Protein AF-A0A524D3Z6-F1 (afdb_monomer_lite)

Radius of gyration: 18.93 Å; chains: 1; bounding box: 40×46×57 Å

Secondary structure (DSSP, 8-state):
-PPP-------STTTB-BTTBTT----EE-HHHHHHHHHHHHHTT----EEEEEEEEETTTTEEEEEEEEE---STTSB-TTEETTTEETTGGG--HHHHHTTEEEEE-SSS-EEEEE-TT-HHHHHTHHHHHHT-SHHHHHHHTTTHHHHHHHHHHHHHHHHHHHHHHHHTTS----SS--HHHHHHHHHHSEEEE----

pLDDT: mean 92.98, std 6.35, range [46.94, 97.94]

Structure (mmCIF, N/CA/C/O backbone):
data_AF-A0A524D3Z6-F1
#
_entry.id   AF-A0A524D3Z6-F1
#
loop_
_atom_site.group_PDB
_atom_site.id
_atom_site.type_symbol
_atom_site.label_atom_id
_atom_site.label_alt_id
_atom_site.label_comp_id
_atom_site.label_asym_id
_atom_site.label_entity_id
_atom_site.label_seq_id
_atom_site.pdbx_PDB_ins_code
_atom_site.Cartn_x
_atom_site.Cartn_y
_atom_site.Cartn_z
_atom_site.occupancy
_atom_site.B_iso_or_equiv
_atom_site.auth_seq_id
_atom_site.auth_comp_id
_atom_site.auth_asym_id
_atom_site.auth_atom_id
_atom_site.pdbx_PDB_model_num
ATOM 1 N N . MET A 1 1 ? 15.578 9.815 -31.794 1.00 46.94 1 MET A N 1
ATOM 2 C CA . MET A 1 1 ? 15.834 9.307 -30.429 1.00 46.94 1 MET A CA 1
ATOM 3 C C . MET A 1 1 ? 14.564 8.636 -29.957 1.00 46.94 1 MET A C 1
ATOM 5 O O . MET A 1 1 ? 13.533 9.289 -29.961 1.00 46.94 1 MET A O 1
ATOM 9 N N . THR A 1 2 ? 14.611 7.344 -29.656 1.00 55.56 2 THR A N 1
ATOM 10 C CA . THR A 1 2 ? 13.457 6.586 -29.163 1.00 55.56 2 THR A CA 1
ATOM 11 C C . THR A 1 2 ? 13.063 7.126 -27.791 1.00 55.56 2 THR A C 1
ATOM 13 O O . THR A 1 2 ? 13.912 7.225 -26.902 1.00 55.56 2 THR A O 1
ATOM 16 N N . ASP A 1 3 ? 11.802 7.517 -27.621 1.00 79.50 3 ASP A N 1
ATOM 17 C CA . ASP A 1 3 ? 11.300 7.949 -26.321 1.00 79.50 3 ASP A CA 1
ATOM 18 C C . ASP A 1 3 ? 11.386 6.782 -25.332 1.00 79.50 3 ASP A C 1
ATOM 20 O O . ASP A 1 3 ? 10.827 5.709 -25.553 1.00 79.50 3 ASP A O 1
ATOM 24 N N . LEU A 1 4 ? 12.145 6.981 -24.251 1.00 89.62 4 LEU A N 1
ATOM 25 C CA . LEU A 1 4 ? 12.269 6.009 -23.170 1.00 89.62 4 LEU A CA 1
ATOM 26 C C . LEU A 1 4 ? 10.889 5.801 -22.537 1.00 89.62 4 LEU A C 1
ATOM 28 O O . LEU A 1 4 ? 10.317 6.750 -22.008 1.00 89.62 4 LEU A O 1
ATOM 32 N N . LEU A 1 5 ? 10.387 4.569 -22.569 1.00 93.75 5 LEU A N 1
ATOM 33 C CA . LEU A 1 5 ? 9.107 4.184 -21.982 1.00 93.75 5 LEU A CA 1
ATOM 34 C C . LEU A 1 5 ? 9.331 3.063 -20.969 1.00 93.75 5 LEU A C 1
ATOM 36 O O . LEU A 1 5 ? 10.021 2.084 -21.260 1.00 93.75 5 LEU A O 1
ATOM 40 N N . TYR A 1 6 ? 8.739 3.200 -19.788 1.00 94.88 6 TYR A N 1
ATOM 41 C CA . TYR A 1 6 ? 8.789 2.179 -18.758 1.00 94.88 6 TYR A CA 1
ATOM 42 C C . TYR A 1 6 ? 8.044 0.916 -19.190 1.00 94.88 6 TYR A C 1
ATOM 44 O O . TYR A 1 6 ? 6.912 0.963 -19.675 1.00 94.88 6 TYR A O 1
ATOM 52 N N . LYS A 1 7 ? 8.674 -0.233 -18.939 1.00 93.50 7 LYS A N 1
ATOM 53 C CA . LYS A 1 7 ? 8.038 -1.545 -19.014 1.00 93.50 7 LYS A CA 1
ATOM 54 C C . LYS A 1 7 ? 8.465 -2.375 -17.811 1.00 93.50 7 LYS A C 1
ATOM 56 O O . LYS A 1 7 ? 9.656 -2.565 -17.568 1.00 93.50 7 LYS A O 1
ATOM 61 N N . CYS A 1 8 ? 7.489 -2.896 -17.068 1.00 93.69 8 CYS A N 1
ATOM 62 C CA . CYS A 1 8 ? 7.760 -3.838 -15.988 1.00 93.69 8 CYS A CA 1
ATOM 63 C C . CYS A 1 8 ? 8.465 -5.077 -16.560 1.00 93.69 8 CYS A C 1
ATOM 65 O O . CYS A 1 8 ? 7.918 -5.759 -17.423 1.00 93.69 8 CYS A O 1
ATOM 67 N N . MET A 1 9 ? 9.660 -5.378 -16.051 1.00 94.12 9 MET A N 1
ATOM 68 C CA . MET A 1 9 ? 10.465 -6.524 -16.492 1.00 94.12 9 MET A CA 1
ATOM 69 C C . MET A 1 9 ? 10.040 -7.850 -15.848 1.00 94.12 9 MET A C 1
ATOM 71 O O . MET A 1 9 ? 10.688 -8.861 -16.075 1.00 94.12 9 MET A O 1
ATOM 75 N N . GLN A 1 10 ? 9.014 -7.832 -14.986 1.00 93.50 10 GLN A N 1
ATOM 76 C CA . GLN A 1 10 ? 8.539 -8.995 -14.223 1.00 93.50 10 GLN A CA 1
ATOM 77 C C . GLN A 1 10 ? 9.645 -9.740 -13.444 1.00 93.50 10 GLN A C 1
ATOM 79 O O . GLN A 1 10 ? 9.487 -10.898 -13.092 1.00 93.50 10 GLN A O 1
ATOM 84 N N . CYS A 1 11 ? 10.733 -9.048 -13.095 1.00 93.25 11 CYS A N 1
ATOM 85 C CA . CYS A 1 11 ? 11.928 -9.634 -12.483 1.00 93.25 11 CYS A CA 1
ATOM 86 C C . CYS A 1 11 ? 11.786 -10.034 -11.005 1.00 93.25 11 CYS A C 1
ATOM 88 O O . CYS A 1 11 ? 12.745 -10.507 -10.411 1.00 93.25 11 CYS A O 1
ATOM 90 N N . GLY A 1 12 ? 10.642 -9.763 -10.375 1.00 92.44 12 GLY A N 1
ATOM 91 C CA . GLY A 1 12 ? 10.398 -10.122 -8.977 1.00 92.44 12 GLY A CA 1
ATOM 92 C C . GLY A 1 12 ? 11.028 -9.209 -7.925 1.00 92.44 12 GLY A C 1
ATOM 93 O O . GLY A 1 12 ? 10.638 -9.311 -6.773 1.00 92.44 12 GLY A O 1
ATOM 94 N N . VAL A 1 13 ? 11.897 -8.248 -8.267 1.00 92.44 13 VAL A N 1
ATOM 95 C CA . VAL A 1 13 ? 12.532 -7.353 -7.264 1.00 92.44 13 VAL A CA 1
ATOM 96 C C . VAL A 1 13 ? 11.524 -6.653 -6.350 1.00 92.44 13 VAL A C 1
ATOM 98 O O . VAL A 1 13 ? 11.757 -6.485 -5.157 1.00 92.44 13 VAL A O 1
ATOM 101 N N . CYS A 1 14 ? 10.364 -6.255 -6.876 1.00 92.44 14 CYS A N 1
ATOM 102 C CA . CYS A 1 14 ? 9.327 -5.633 -6.057 1.00 92.44 14 CYS A CA 1
ATOM 103 C C . CYS A 1 14 ? 8.531 -6.623 -5.189 1.00 92.44 14 CYS A C 1
ATOM 105 O O . CYS A 1 14 ? 7.781 -6.177 -4.323 1.00 92.44 14 CYS A O 1
ATOM 107 N N . CYS A 1 15 ? 8.682 -7.925 -5.425 1.00 94.06 15 CYS A N 1
ATOM 108 C CA . CYS A 1 15 ? 7.951 -9.011 -4.785 1.00 94.06 15 CYS A CA 1
ATOM 109 C C . CYS A 1 15 ? 8.703 -9.641 -3.607 1.00 94.06 15 CYS A C 1
ATOM 111 O O . CYS A 1 15 ? 8.050 -10.293 -2.802 1.00 94.06 15 CYS A O 1
ATOM 113 N N . PHE A 1 16 ? 10.017 -9.460 -3.492 1.00 92.44 16 PHE A N 1
ATOM 114 C CA . PHE A 1 16 ? 10.825 -10.061 -2.427 1.00 92.44 16 PHE A CA 1
ATOM 115 C C . PHE A 1 16 ? 11.165 -9.067 -1.313 1.00 92.44 16 PHE A C 1
ATOM 117 O O . PHE A 1 16 ? 11.138 -7.847 -1.513 1.00 92.44 16 PHE A O 1
ATOM 124 N N . GLU A 1 17 ? 11.466 -9.608 -0.131 1.00 89.31 17 GLU A N 1
ATOM 125 C CA . GLU A 1 17 ? 12.114 -8.862 0.948 1.00 89.31 17 GLU A CA 1
ATOM 126 C C . GLU A 1 17 ? 13.443 -8.256 0.489 1.00 89.31 17 GLU A C 1
ATOM 128 O O . GLU A 1 17 ? 14.116 -8.782 -0.398 1.00 89.31 17 GLU A O 1
ATOM 133 N N . ILE A 1 18 ? 13.825 -7.145 1.116 1.00 85.38 18 ILE A N 1
ATOM 134 C CA . ILE A 1 18 ? 15.115 -6.500 0.862 1.00 85.38 18 ILE A CA 1
ATOM 135 C C . ILE A 1 18 ? 16.159 -7.235 1.716 1.00 85.38 18 ILE A C 1
ATOM 137 O O . ILE A 1 18 ? 16.044 -7.181 2.944 1.00 85.38 18 ILE A O 1
ATOM 141 N N . PRO A 1 19 ? 17.158 -7.924 1.125 1.00 80.06 19 PRO A N 1
ATOM 142 C CA . PRO A 1 19 ? 18.117 -8.727 1.887 1.00 80.06 19 PRO A CA 1
ATOM 143 C C . PRO A 1 19 ? 18.846 -7.932 2.975 1.00 80.06 19 PRO A C 1
ATOM 145 O O . PRO A 1 19 ? 19.067 -8.439 4.072 1.00 80.06 19 PRO A O 1
ATOM 148 N N . GLU A 1 20 ? 19.170 -6.671 2.689 1.00 82.44 20 GLU A N 1
ATOM 149 C CA . GLU A 1 20 ? 19.887 -5.769 3.591 1.00 82.44 20 GLU A CA 1
ATOM 150 C C . GLU A 1 20 ? 18.993 -5.185 4.695 1.00 82.44 20 GLU A C 1
ATOM 152 O O . GLU A 1 20 ? 19.496 -4.620 5.666 1.00 82.44 20 GLU A O 1
ATOM 157 N N . SER A 1 21 ? 17.667 -5.290 4.563 1.00 83.00 21 SER A N 1
ATOM 158 C CA . SER A 1 21 ? 16.711 -4.754 5.534 1.00 83.00 21 SER A CA 1
ATOM 159 C C . SER A 1 21 ? 15.459 -5.638 5.638 1.00 83.00 21 SER A C 1
ATOM 161 O O . SER A 1 21 ? 14.387 -5.273 5.140 1.00 83.00 21 SER A O 1
ATOM 163 N N . PRO A 1 22 ? 15.571 -6.818 6.281 1.00 80.69 22 PRO A N 1
ATOM 164 C CA . PRO A 1 22 ? 14.450 -7.740 6.427 1.00 80.69 22 PRO A CA 1
ATOM 165 C C . PRO A 1 22 ? 13.261 -7.088 7.141 1.00 80.69 22 PRO A C 1
ATOM 167 O O . PRO A 1 22 ? 13.408 -6.509 8.218 1.00 80.69 22 PRO A O 1
ATOM 170 N N . GLY A 1 23 ? 12.071 -7.191 6.551 1.00 80.00 23 GLY A N 1
ATOM 171 C CA . GLY A 1 23 ? 10.832 -6.630 7.094 1.00 80.00 23 GLY A CA 1
ATOM 172 C C . GLY A 1 23 ? 10.607 -5.155 6.754 1.00 80.00 23 GLY A C 1
ATOM 173 O O . GLY A 1 23 ? 9.546 -4.611 7.077 1.00 80.00 23 GLY A O 1
ATOM 174 N N . ALA A 1 24 ? 11.556 -4.498 6.074 1.00 82.31 24 ALA A N 1
ATOM 175 C CA . ALA A 1 24 ? 11.357 -3.148 5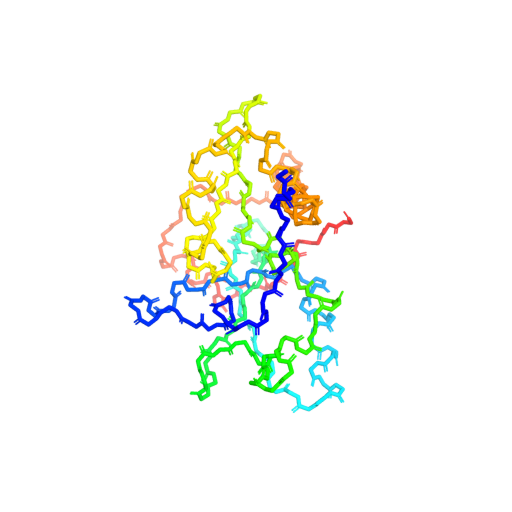.553 1.00 82.31 24 ALA A CA 1
ATOM 176 C C . ALA A 1 24 ? 10.414 -3.132 4.345 1.00 82.31 24 ALA A C 1
ATOM 178 O O . ALA A 1 24 ? 9.783 -2.106 4.061 1.00 82.31 24 ALA A O 1
ATOM 179 N N . LYS A 1 25 ? 10.286 -4.257 3.626 1.00 86.56 25 LYS A N 1
ATOM 180 C CA . LYS A 1 25 ? 9.388 -4.341 2.480 1.00 86.56 25 LYS A CA 1
ATOM 181 C C . LYS A 1 25 ? 7.937 -4.327 2.953 1.00 86.56 25 LYS A C 1
ATOM 183 O O . LYS A 1 25 ? 7.463 -5.228 3.636 1.00 86.56 25 LYS A O 1
ATOM 188 N N . ARG A 1 26 ? 7.197 -3.299 2.537 1.00 87.88 26 ARG A N 1
ATOM 189 C CA . ARG A 1 26 ? 5.762 -3.168 2.816 1.00 87.88 26 ARG A CA 1
ATOM 190 C C . ARG A 1 26 ? 5.003 -3.028 1.508 1.00 87.88 26 ARG A C 1
ATOM 192 O O . ARG A 1 26 ? 5.215 -2.076 0.759 1.00 87.88 26 ARG A O 1
ATOM 199 N N . ILE A 1 27 ? 4.123 -3.988 1.240 1.00 93.00 27 ILE A N 1
ATOM 200 C CA . ILE A 1 27 ? 3.153 -3.925 0.145 1.00 93.00 27 ILE A CA 1
ATOM 201 C C . ILE A 1 27 ? 1.787 -3.687 0.793 1.00 93.00 27 ILE A C 1
ATOM 203 O O . ILE A 1 27 ? 1.162 -4.661 1.222 1.00 93.00 27 ILE A O 1
ATOM 207 N N . PRO A 1 28 ? 1.354 -2.419 0.937 1.00 95.06 28 PRO A N 1
ATOM 208 C CA . PRO A 1 28 ? 0.082 -2.116 1.564 1.00 95.06 28 PRO A CA 1
ATOM 209 C C . PRO A 1 28 ? -1.071 -2.520 0.644 1.00 95.06 28 PRO A C 1
ATOM 211 O O . PRO A 1 28 ? -1.036 -2.276 -0.566 1.00 95.06 28 PRO A O 1
ATOM 214 N N . LEU A 1 29 ? -2.092 -3.114 1.246 1.00 97.38 29 LEU A N 1
ATOM 215 C CA . LEU A 1 29 ? -3.340 -3.541 0.633 1.00 97.38 29 LEU A CA 1
ATOM 216 C C . LEU A 1 29 ? -4.495 -2.848 1.340 1.00 97.38 29 LEU A C 1
ATOM 218 O O . LEU A 1 29 ? -4.553 -2.848 2.571 1.00 97.38 29 LEU A O 1
ATOM 222 N N . TYR A 1 30 ? -5.439 -2.296 0.587 1.00 97.50 30 TYR A N 1
ATOM 223 C CA . TYR A 1 30 ? -6.720 -1.912 1.177 1.00 97.50 30 TYR A CA 1
ATOM 224 C C . TYR A 1 30 ? -7.587 -3.150 1.446 1.00 97.50 30 TYR A C 1
ATOM 226 O O . TYR A 1 30 ? -7.405 -4.166 0.770 1.00 97.50 30 TYR A O 1
ATOM 234 N N . PRO A 1 31 ? -8.550 -3.075 2.382 1.00 97.56 31 PRO A N 1
ATOM 235 C CA . PRO A 1 31 ? -9.433 -4.196 2.704 1.00 97.56 31 PRO A CA 1
ATOM 236 C C . PRO A 1 31 ? -10.081 -4.858 1.479 1.00 97.56 31 PRO A C 1
ATOM 238 O O . PRO A 1 31 ? -10.013 -6.070 1.319 1.00 97.56 31 PRO A O 1
ATOM 241 N N . GLU A 1 32 ? -10.601 -4.074 0.530 1.00 96.44 32 GLU A N 1
ATOM 242 C CA . GLU A 1 32 ? -11.206 -4.627 -0.690 1.00 96.44 32 GLU A CA 1
ATOM 243 C C . GLU A 1 32 ? -10.206 -5.329 -1.627 1.00 96.44 32 GLU A C 1
ATOM 245 O O . GLU A 1 32 ? -10.585 -6.164 -2.448 1.00 96.44 32 GLU A O 1
ATOM 250 N N . GLU A 1 33 ? -8.919 -4.988 -1.535 1.00 97.19 33 GLU A N 1
ATOM 251 C CA . GLU A 1 33 ? -7.866 -5.671 -2.286 1.00 97.19 33 GLU A CA 1
ATOM 252 C C . GLU A 1 33 ? -7.473 -6.981 -1.615 1.00 97.19 33 GLU A C 1
ATOM 254 O O . GLU A 1 33 ? -7.139 -7.931 -2.322 1.00 97.19 33 GLU A O 1
ATOM 259 N N . VAL A 1 34 ? -7.532 -7.026 -0.279 1.00 97.62 34 VAL A N 1
ATOM 260 C CA . VAL A 1 34 ? -7.362 -8.258 0.493 1.00 97.62 34 VAL A CA 1
ATOM 261 C C . VAL A 1 34 ? -8.460 -9.241 0.130 1.00 97.62 34 VAL A C 1
ATOM 263 O O . VAL A 1 34 ? -8.115 -10.349 -0.263 1.00 97.62 34 VAL A O 1
ATOM 266 N N . ASP A 1 35 ? -9.733 -8.831 0.165 1.00 97.19 35 ASP A N 1
ATOM 267 C CA . ASP A 1 35 ? -10.871 -9.697 -0.183 1.00 97.19 35 ASP A CA 1
ATOM 268 C C . ASP A 1 35 ? -10.643 -10.378 -1.542 1.00 97.19 35 ASP A C 1
ATOM 270 O O . ASP A 1 35 ? -10.588 -11.602 -1.649 1.00 97.19 35 ASP A O 1
ATOM 274 N N . ARG A 1 36 ? -10.366 -9.568 -2.572 1.00 97.12 36 ARG A N 1
ATOM 275 C CA . ARG A 1 36 ? -10.121 -10.054 -3.934 1.00 97.12 36 ARG A CA 1
ATOM 276 C C . ARG A 1 36 ? -8.924 -11.003 -4.020 1.00 97.12 36 ARG A C 1
ATOM 278 O O . ARG A 1 36 ? -8.970 -11.978 -4.762 1.00 97.12 36 ARG A O 1
ATOM 285 N N . LEU A 1 37 ? -7.821 -10.700 -3.334 1.00 97.62 37 LEU A N 1
ATOM 286 C CA . LEU A 1 37 ? -6.629 -11.552 -3.379 1.00 97.62 37 LEU A CA 1
ATOM 287 C C . LEU A 1 37 ? -6.798 -12.838 -2.568 1.00 97.62 37 LEU A C 1
ATOM 289 O O . LEU A 1 37 ? -6.223 -13.853 -2.947 1.00 97.62 37 LEU A O 1
ATOM 293 N N . VAL A 1 38 ? -7.590 -12.816 -1.495 1.00 97.75 38 VAL A N 1
ATOM 294 C CA . VAL A 1 38 ? -7.969 -14.014 -0.738 1.00 97.75 38 VAL A CA 1
ATOM 295 C C . VAL A 1 38 ? -8.794 -14.952 -1.611 1.00 97.75 38 VAL A C 1
ATOM 297 O O . VAL A 1 38 ? -8.517 -16.148 -1.615 1.00 97.75 38 VAL A O 1
ATOM 300 N N . ASP A 1 39 ? -9.750 -14.432 -2.379 1.00 97.62 39 ASP A N 1
ATOM 301 C CA . ASP A 1 39 ? -10.559 -15.253 -3.285 1.00 97.62 39 ASP A CA 1
ATOM 302 C C . ASP A 1 39 ? -9.688 -15.918 -4.358 1.00 97.62 39 ASP A C 1
ATOM 304 O O . ASP A 1 39 ? -9.708 -17.137 -4.513 1.00 97.62 39 ASP A O 1
ATOM 308 N N . VAL A 1 40 ? -8.805 -15.146 -4.997 1.00 97.44 40 VAL A N 1
ATOM 309 C CA . VAL A 1 40 ? -7.844 -15.670 -5.984 1.00 97.44 40 VAL A CA 1
ATOM 310 C C . VAL A 1 40 ? -6.893 -16.696 -5.367 1.00 97.44 40 VAL A C 1
ATOM 312 O O . VAL A 1 40 ? -6.531 -17.677 -6.013 1.00 97.44 40 VAL A O 1
ATOM 315 N N . ALA A 1 41 ? -6.456 -16.475 -4.126 1.00 97.12 41 ALA A N 1
ATOM 316 C CA . ALA A 1 41 ? -5.590 -17.410 -3.425 1.00 97.12 41 ALA A CA 1
ATOM 317 C C . ALA A 1 41 ? -6.309 -18.730 -3.123 1.00 97.12 41 ALA A C 1
ATOM 319 O O . ALA A 1 41 ? -5.726 -19.787 -3.340 1.00 97.12 41 ALA A O 1
ATOM 320 N N . LYS A 1 42 ? -7.577 -18.681 -2.695 1.00 97.31 42 LYS A N 1
ATOM 321 C CA . LYS A 1 42 ? -8.405 -19.875 -2.467 1.00 97.31 42 LYS A CA 1
ATOM 322 C C . LYS A 1 42 ? -8.642 -20.658 -3.755 1.00 97.31 42 LYS A C 1
ATOM 324 O O . LYS A 1 42 ? -8.478 -21.870 -3.757 1.00 97.31 42 LYS A O 1
ATOM 329 N N . GLU A 1 43 ? -8.981 -19.976 -4.848 1.00 97.31 43 GLU A N 1
ATOM 330 C CA . GLU A 1 43 ? -9.204 -20.607 -6.158 1.00 97.31 43 GLU A CA 1
ATOM 331 C C . GLU A 1 43 ? -7.964 -21.340 -6.686 1.00 97.31 43 GLU A C 1
ATOM 333 O O . GLU A 1 43 ? -8.084 -22.322 -7.415 1.00 97.31 43 GLU A O 1
ATOM 338 N N . ARG A 1 44 ? -6.770 -20.852 -6.334 1.00 95.94 44 ARG A N 1
ATOM 339 C CA . ARG A 1 44 ? -5.483 -21.363 -6.827 1.00 95.94 44 ARG A CA 1
ATOM 340 C C . ARG A 1 44 ? -4.717 -22.203 -5.804 1.00 95.94 44 ARG A C 1
ATOM 342 O O . ARG A 1 44 ? -3.571 -22.542 -6.073 1.00 95.94 44 ARG A O 1
ATOM 349 N N . ASP A 1 45 ? -5.315 -22.482 -4.646 1.00 95.94 45 ASP A N 1
ATOM 350 C CA . ASP A 1 45 ? -4.674 -23.171 -3.517 1.00 95.94 45 ASP A CA 1
ATOM 351 C C . ASP A 1 45 ? -3.323 -22.543 -3.095 1.00 95.94 45 ASP A C 1
ATOM 353 O O . ASP A 1 45 ? -2.322 -23.206 -2.830 1.00 95.94 45 ASP A O 1
ATOM 357 N N . ILE A 1 46 ? -3.274 -21.208 -3.062 1.00 95.12 46 ILE A N 1
ATOM 358 C CA . ILE A 1 46 ? -2.097 -20.436 -2.655 1.00 95.12 46 ILE A 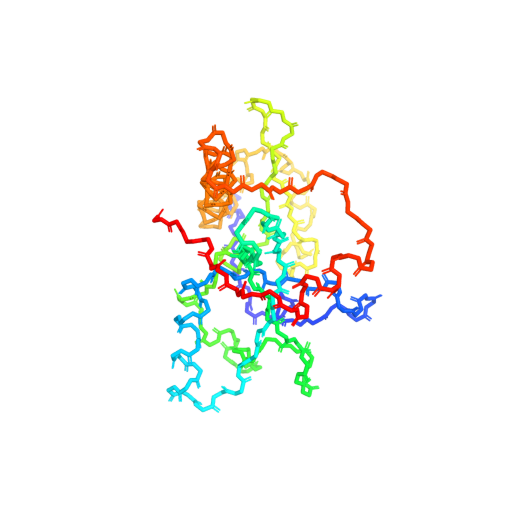CA 1
ATOM 359 C C . ILE A 1 46 ? -2.234 -20.051 -1.182 1.00 95.12 46 ILE A C 1
ATOM 361 O O . ILE A 1 46 ? -3.198 -19.402 -0.771 1.00 95.12 46 ILE A O 1
ATOM 365 N N . LYS A 1 47 ? -1.207 -20.343 -0.377 1.00 95.12 47 LYS A N 1
ATOM 366 C CA . LYS A 1 47 ? -1.121 -19.850 1.003 1.00 95.12 47 LYS A CA 1
ATOM 367 C C . LYS A 1 47 ? -0.847 -18.342 1.021 1.00 95.12 47 LYS A C 1
ATOM 369 O O . LYS A 1 47 ? 0.302 -17.900 1.004 1.00 95.12 47 LYS A O 1
ATOM 374 N N . PHE A 1 48 ? -1.913 -17.550 1.077 1.00 96.25 48 PHE A N 1
ATOM 375 C CA . PHE A 1 48 ? -1.858 -16.094 1.178 1.00 96.25 48 PHE A CA 1
ATOM 376 C C . PHE A 1 48 ? -2.159 -15.635 2.606 1.00 96.25 48 PHE A C 1
ATOM 378 O O . PHE A 1 48 ? -3.190 -15.983 3.178 1.00 96.25 48 PHE A O 1
ATOM 385 N N . GLN A 1 49 ? -1.245 -14.857 3.189 1.00 95.69 49 GLN A N 1
ATOM 386 C CA . GLN A 1 49 ? -1.388 -14.317 4.537 1.00 95.69 49 GLN A CA 1
ATOM 387 C C . GLN A 1 49 ? -1.146 -12.811 4.541 1.00 95.69 49 GLN A C 1
ATOM 389 O O . GLN A 1 49 ? -0.241 -12.300 3.874 1.00 95.69 49 GLN A O 1
ATOM 394 N N . VAL A 1 50 ? -1.948 -12.110 5.336 1.00 96.31 50 VAL A N 1
ATOM 395 C CA . VAL A 1 50 ? -1.854 -10.667 5.546 1.00 96.31 50 VAL A CA 1
ATOM 396 C C . VAL A 1 50 ? -1.951 -10.360 7.035 1.00 96.31 50 VAL A C 1
ATOM 398 O O . VAL A 1 50 ? -2.513 -11.142 7.799 1.00 96.31 50 VAL A O 1
ATOM 401 N N . ILE A 1 51 ? -1.405 -9.221 7.440 1.00 95.38 51 ILE A N 1
ATOM 402 C CA . ILE A 1 51 ? -1.522 -8.681 8.800 1.00 95.38 51 ILE A CA 1
ATOM 403 C C . ILE A 1 51 ? -1.876 -7.199 8.721 1.00 95.38 51 ILE A C 1
ATOM 405 O O . ILE A 1 51 ? -1.578 -6.558 7.708 1.00 95.38 51 ILE A O 1
ATOM 409 N N . GLU A 1 52 ? -2.514 -6.646 9.753 1.00 95.62 52 GLU A N 1
ATOM 410 C CA . GLU A 1 52 ? -2.777 -5.212 9.806 1.00 95.62 52 GLU A CA 1
ATOM 411 C C . GLU A 1 52 ? -1.466 -4.402 9.686 1.00 95.62 52 GLU A C 1
ATOM 413 O O . GLU A 1 52 ? -0.427 -4.761 10.245 1.00 95.62 52 GLU A O 1
ATOM 418 N N . ASP A 1 53 ? -1.501 -3.313 8.913 1.00 94.69 53 ASP A N 1
ATOM 419 C CA . ASP A 1 53 ? -0.315 -2.524 8.551 1.00 94.69 53 ASP A CA 1
ATOM 420 C C . ASP A 1 53 ? -0.395 -1.079 9.048 1.00 94.69 53 ASP A C 1
ATOM 422 O O . ASP A 1 53 ? 0.542 -0.575 9.671 1.00 94.69 53 ASP A O 1
ATOM 426 N N . LEU A 1 54 ? -1.524 -0.419 8.793 1.00 95.25 54 LEU A N 1
ATOM 427 C CA . LEU A 1 54 ? -1.842 0.896 9.336 1.00 95.25 54 LEU A CA 1
ATOM 428 C C . LEU A 1 54 ? -3.188 0.813 10.037 1.00 95.25 54 LEU A C 1
ATOM 430 O O . LEU A 1 54 ? -4.208 0.525 9.408 1.00 95.25 54 LEU A O 1
ATOM 434 N N . VAL A 1 55 ? -3.179 1.094 11.335 1.00 96.75 55 VAL A N 1
ATOM 435 C CA . VAL A 1 55 ? -4.368 1.050 12.180 1.00 96.75 55 VAL A CA 1
ATOM 436 C C . VAL A 1 55 ? -4.406 2.235 13.130 1.00 96.75 55 VAL A C 1
ATOM 438 O O . VAL A 1 55 ? -3.362 2.783 13.487 1.00 96.75 55 VAL A O 1
ATOM 441 N N . PHE A 1 56 ? -5.606 2.610 13.560 1.00 96.50 56 PHE A N 1
ATOM 442 C CA . PHE A 1 56 ? -5.807 3.630 14.585 1.00 96.50 56 PHE A CA 1
ATOM 443 C C . PHE A 1 56 ? -6.741 3.115 15.682 1.00 96.50 56 PHE A C 1
ATOM 445 O O . PHE A 1 56 ? -7.790 2.562 15.358 1.00 96.50 56 PHE A O 1
ATOM 452 N N . PRO A 1 57 ? -6.410 3.306 16.967 1.00 97.06 57 PRO A N 1
ATOM 453 C CA . PRO A 1 57 ? -7.322 2.972 18.046 1.00 97.06 57 PRO A CA 1
ATOM 454 C C . PRO A 1 57 ? -8.402 4.053 18.148 1.00 97.06 57 PRO A C 1
ATOM 456 O O . PRO A 1 57 ? -8.100 5.238 18.287 1.00 97.06 57 PRO A O 1
ATOM 459 N N . ASP A 1 58 ? -9.662 3.641 18.096 1.00 96.94 58 ASP A N 1
ATOM 460 C CA . ASP A 1 58 ? -10.816 4.478 18.390 1.00 96.94 58 ASP A CA 1
ATOM 461 C C . ASP A 1 58 ? -11.227 4.299 19.850 1.00 96.94 58 ASP A C 1
ATOM 463 O O . ASP A 1 58 ? -11.820 3.298 20.257 1.00 96.94 58 ASP A O 1
ATOM 467 N N . THR A 1 59 ? -10.884 5.300 20.649 1.00 94.88 59 THR A N 1
ATOM 468 C CA . THR A 1 59 ? -11.030 5.276 22.105 1.00 94.88 59 THR A CA 1
ATOM 469 C C . THR A 1 59 ? -12.469 5.377 22.595 1.00 94.88 59 THR A C 1
ATOM 471 O O . THR A 1 59 ? -12.742 4.885 23.694 1.00 94.88 59 THR A O 1
ATOM 474 N N . ILE A 1 60 ? -13.371 5.972 21.804 1.00 95.69 60 ILE A N 1
ATOM 475 C CA . ILE A 1 60 ? -14.785 6.129 22.174 1.00 95.69 60 ILE A CA 1
ATOM 476 C C . ILE A 1 60 ? -15.528 4.816 21.943 1.00 95.69 60 ILE A C 1
ATOM 478 O O . ILE A 1 60 ? -16.218 4.344 22.841 1.00 95.69 60 ILE A O 1
ATOM 482 N N . ASN A 1 61 ? -15.344 4.198 20.774 1.00 96.75 61 ASN A N 1
ATOM 483 C CA . ASN A 1 61 ? -16.046 2.958 20.431 1.00 96.75 61 ASN A CA 1
ATOM 484 C C . ASN A 1 61 ? -15.294 1.687 20.853 1.00 96.75 61 ASN A C 1
ATOM 486 O O . ASN A 1 61 ? -15.839 0.599 20.704 1.00 96.75 61 ASN A O 1
ATOM 490 N N . LYS A 1 62 ? -14.060 1.814 21.365 1.00 96.44 62 LYS A N 1
ATOM 491 C CA . LYS A 1 62 ? -13.174 0.692 21.731 1.00 96.44 62 LYS A CA 1
ATOM 492 C C . LYS A 1 62 ? -12.947 -0.268 20.560 1.00 96.44 62 LYS A C 1
ATOM 494 O O . LYS A 1 62 ? -13.120 -1.477 20.685 1.00 96.44 62 LYS A O 1
ATOM 499 N N . LYS A 1 63 ? -12.551 0.294 19.413 1.00 97.50 63 LYS A N 1
ATOM 500 C CA . LYS A 1 63 ? -12.276 -0.451 18.174 1.00 97.50 63 LYS A CA 1
ATOM 501 C C . LYS A 1 63 ? -10.918 -0.109 17.579 1.00 97.50 63 LYS A C 1
ATOM 503 O O . LYS A 1 63 ? -10.413 0.996 17.755 1.00 97.50 63 LYS A O 1
ATOM 508 N N . ILE A 1 64 ? -10.341 -1.038 16.828 1.00 97.88 64 ILE A N 1
ATOM 509 C CA . ILE A 1 64 ? -9.172 -0.811 15.980 1.00 97.88 64 ILE A CA 1
ATOM 510 C C . ILE A 1 64 ? -9.650 -0.521 14.561 1.00 97.88 64 ILE A C 1
ATOM 512 O O . ILE A 1 64 ? -10.152 -1.404 13.869 1.00 97.88 64 ILE A O 1
ATOM 516 N N . LEU A 1 65 ? -9.469 0.720 14.119 1.00 97.81 65 LEU A N 1
ATOM 517 C CA . LEU A 1 65 ? -9.763 1.144 12.758 1.00 97.81 65 LEU A CA 1
ATOM 518 C C . LEU A 1 65 ? -8.651 0.657 11.830 1.00 97.81 65 LEU A C 1
ATOM 520 O O . LEU A 1 65 ? -7.545 1.201 11.853 1.00 97.81 65 LEU A O 1
ATOM 524 N N . VAL A 1 66 ? -8.933 -0.353 11.012 1.00 97.94 66 VAL A N 1
ATOM 525 C CA . VAL A 1 66 ? -7.967 -0.940 10.079 1.00 97.94 66 VAL A CA 1
ATOM 526 C C . VAL A 1 66 ? -8.011 -0.203 8.748 1.00 97.94 66 VAL A C 1
ATOM 528 O O . VAL A 1 66 ? -9.056 -0.115 8.102 1.00 97.94 66 VAL A O 1
ATOM 531 N N . ILE A 1 67 ? -6.872 0.359 8.341 1.00 97.44 67 ILE A N 1
ATOM 532 C CA . ILE A 1 67 ? -6.763 1.182 7.132 1.00 97.44 67 ILE A CA 1
ATOM 533 C C . ILE A 1 67 ? -6.162 0.396 5.976 1.00 97.44 67 ILE A C 1
ATOM 535 O O . ILE A 1 67 ? -6.689 0.410 4.863 1.00 97.44 67 ILE A O 1
ATOM 539 N N . THR A 1 68 ? -5.045 -0.270 6.244 1.00 97.56 68 THR A N 1
ATOM 540 C CA . THR A 1 68 ? -4.369 -1.147 5.294 1.00 97.56 68 THR A CA 1
ATOM 541 C C . THR A 1 68 ? -3.882 -2.397 5.998 1.00 97.56 68 THR A C 1
ATOM 543 O O . THR A 1 68 ? -3.575 -2.387 7.192 1.00 97.56 68 THR A O 1
ATOM 546 N N . TYR A 1 69 ? -3.763 -3.456 5.214 1.00 97.75 69 TYR A N 1
ATOM 547 C CA . TYR A 1 69 ? -3.036 -4.670 5.537 1.00 97.75 69 TYR A CA 1
ATOM 548 C C . TYR A 1 69 ? -1.704 -4.678 4.790 1.00 97.75 69 TYR A C 1
ATOM 550 O O . TYR A 1 69 ? -1.526 -3.938 3.823 1.00 97.75 69 TYR A O 1
ATOM 558 N N . LYS A 1 70 ? -0.773 -5.536 5.194 1.00 95.62 70 LYS A N 1
ATOM 559 C CA . LYS A 1 70 ? 0.427 -5.856 4.417 1.00 95.62 70 LYS A CA 1
ATOM 560 C C . LYS A 1 70 ? 0.496 -7.348 4.162 1.00 95.62 70 LYS A C 1
ATOM 562 O O . LYS A 1 70 ? 0.088 -8.149 5.002 1.00 95.62 70 LYS A O 1
ATOM 567 N N . ILE A 1 71 ? 1.047 -7.708 3.009 1.00 95.06 71 ILE A N 1
ATOM 568 C CA . ILE A 1 71 ? 1.356 -9.102 2.682 1.00 95.06 71 ILE A CA 1
ATOM 569 C C . ILE A 1 71 ? 2.468 -9.591 3.613 1.00 95.06 71 ILE A C 1
ATOM 571 O O . ILE A 1 71 ? 3.485 -8.913 3.764 1.00 95.06 71 ILE A O 1
ATOM 575 N N . LEU A 1 72 ? 2.291 -10.770 4.209 1.00 93.12 72 LEU A N 1
ATOM 576 C CA . LEU A 1 72 ? 3.370 -11.450 4.917 1.00 93.12 72 LEU A CA 1
ATOM 577 C C . LEU A 1 72 ? 4.277 -12.167 3.912 1.00 93.12 72 LEU A C 1
ATOM 579 O O . LEU A 1 72 ? 3.849 -13.071 3.199 1.00 93.12 72 LEU A O 1
ATOM 583 N N . LEU A 1 73 ? 5.547 -11.763 3.871 1.00 92.19 73 LEU A N 1
ATOM 584 C CA . LEU A 1 73 ? 6.590 -12.360 3.030 1.00 92.19 73 LEU A CA 1
ATOM 585 C C . LEU A 1 73 ? 7.355 -13.443 3.811 1.00 92.19 73 LEU A C 1
ATOM 587 O O . LEU A 1 73 ? 8.580 -13.456 3.857 1.00 92.19 73 LEU A O 1
ATOM 591 N N . ASN A 1 74 ? 6.620 -14.324 4.491 1.00 88.38 74 ASN A N 1
ATOM 592 C CA . ASN A 1 74 ? 7.144 -15.332 5.422 1.00 88.38 74 ASN A CA 1
ATOM 593 C C . ASN A 1 74 ? 7.165 -16.759 4.840 1.00 88.38 74 ASN A C 1
ATOM 595 O O . ASN A 1 74 ? 7.325 -17.723 5.588 1.00 88.38 74 ASN A O 1
ATOM 599 N N . ASN A 1 75 ? 6.972 -16.908 3.528 1.00 89.44 75 ASN A N 1
ATOM 600 C CA . ASN A 1 75 ? 7.150 -18.189 2.846 1.00 89.44 75 ASN A CA 1
ATOM 601 C C . ASN A 1 75 ? 8.641 -18.520 2.662 1.00 89.44 75 ASN A C 1
ATOM 603 O O . ASN A 1 75 ? 9.516 -17.695 2.923 1.00 89.44 75 ASN A O 1
ATOM 607 N N . GLU A 1 76 ? 8.931 -19.729 2.179 1.00 86.88 76 GLU A N 1
ATOM 608 C CA . GLU A 1 76 ? 10.303 -20.216 1.960 1.00 86.88 76 GLU A CA 1
ATOM 609 C C . GLU A 1 76 ? 11.132 -19.278 1.073 1.00 86.88 76 GLU A C 1
ATOM 611 O O . GLU A 1 76 ? 12.325 -19.090 1.302 1.00 86.88 76 GLU A O 1
ATOM 616 N N . LYS A 1 77 ? 10.481 -18.624 0.104 1.00 87.94 77 LYS A N 1
ATOM 617 C CA . LYS A 1 77 ? 11.116 -17.685 -0.828 1.00 87.94 77 LYS A CA 1
ATOM 618 C C . LYS A 1 77 ? 11.243 -16.258 -0.281 1.00 87.94 77 LYS A C 1
ATOM 620 O O . LYS A 1 77 ? 11.761 -15.397 -0.984 1.00 87.94 77 LYS A O 1
ATOM 625 N N . LYS A 1 78 ? 10.744 -15.978 0.931 1.00 91.19 78 LYS A N 1
ATOM 626 C CA . LYS A 1 78 ? 10.645 -14.631 1.527 1.00 91.19 78 LYS A CA 1
ATOM 627 C C . LYS A 1 78 ? 10.068 -13.587 0.558 1.00 91.19 78 LYS A C 1
ATOM 629 O O . LYS A 1 78 ? 10.592 -12.480 0.410 1.00 91.19 78 LYS A O 1
ATOM 634 N N . GLY A 1 79 ? 9.007 -13.964 -0.158 1.00 93.06 79 GLY A N 1
ATOM 635 C CA . GLY A 1 79 ? 8.462 -13.169 -1.257 1.00 93.06 79 GLY A CA 1
ATOM 636 C C . GLY A 1 79 ? 6.951 -13.260 -1.410 1.00 93.06 79 GLY A C 1
ATOM 637 O O . GLY A 1 79 ? 6.271 -14.021 -0.728 1.00 93.06 79 GLY A O 1
ATOM 638 N N . CYS A 1 80 ? 6.411 -12.446 -2.314 1.00 95.19 80 CYS A N 1
ATOM 639 C CA . CYS A 1 80 ? 4.985 -12.385 -2.596 1.00 95.19 80 CYS A CA 1
ATOM 640 C C . CYS A 1 80 ? 4.505 -13.763 -3.076 1.00 95.19 80 CYS A C 1
ATOM 642 O O . CYS A 1 80 ? 5.061 -14.279 -4.046 1.00 95.19 80 CYS A O 1
ATOM 644 N N . PRO A 1 81 ? 3.456 -14.346 -2.471 1.00 95.06 81 PRO A N 1
ATOM 645 C CA . PRO A 1 81 ? 2.999 -15.692 -2.818 1.00 95.06 81 PRO A CA 1
ATOM 646 C C . PRO A 1 81 ? 2.406 -15.796 -4.231 1.00 95.06 81 PRO A C 1
ATOM 648 O O . PRO A 1 81 ? 2.216 -16.891 -4.740 1.00 95.06 81 PRO A O 1
ATOM 651 N N . PHE A 1 82 ? 2.138 -14.664 -4.887 1.00 96.06 82 PHE A N 1
ATOM 652 C CA . PHE A 1 82 ? 1.678 -14.618 -6.275 1.00 96.06 82 PHE A CA 1
ATOM 653 C C . PHE A 1 82 ? 2.815 -14.468 -7.296 1.00 96.06 82 PHE A C 1
ATOM 655 O O . PHE A 1 82 ? 2.539 -14.280 -8.483 1.00 96.06 82 PHE A O 1
ATOM 662 N N . PHE A 1 83 ? 4.076 -14.464 -6.862 1.00 95.88 83 PHE A N 1
ATOM 663 C CA . PHE A 1 83 ? 5.223 -14.434 -7.762 1.00 95.88 83 PHE A CA 1
ATOM 664 C C . PHE A 1 83 ? 5.682 -15.855 -8.100 1.00 95.88 83 PHE A C 1
ATOM 666 O O . PHE A 1 83 ? 5.947 -16.659 -7.210 1.00 95.88 83 PHE A O 1
ATOM 673 N N . ASP A 1 84 ? 5.813 -16.123 -9.391 1.00 94.12 84 ASP A N 1
ATOM 674 C CA . ASP A 1 84 ? 6.383 -17.334 -9.962 1.00 94.12 84 ASP A CA 1
ATOM 675 C C . ASP A 1 84 ? 7.646 -16.977 -10.760 1.00 94.12 84 ASP A C 1
ATOM 677 O O . ASP A 1 84 ? 7.711 -15.935 -11.409 1.00 94.12 84 ASP A O 1
ATOM 681 N N . GLU A 1 85 ? 8.666 -17.828 -10.717 1.00 91.62 85 GLU A N 1
ATOM 682 C CA . GLU A 1 85 ? 9.964 -17.530 -11.340 1.00 91.62 85 GLU A CA 1
ATOM 683 C C . GLU A 1 85 ? 9.919 -17.603 -12.870 1.00 91.62 85 GLU A C 1
ATOM 685 O O . GLU A 1 85 ? 10.663 -16.886 -13.536 1.00 91.62 85 GLU A O 1
ATOM 690 N N . ASN A 1 86 ? 9.021 -18.419 -13.431 1.00 92.81 86 ASN A N 1
ATOM 691 C CA . ASN A 1 86 ? 8.910 -18.615 -14.876 1.00 92.81 86 ASN A CA 1
ATOM 692 C C . ASN A 1 86 ? 7.969 -17.593 -15.526 1.00 92.81 86 ASN A C 1
ATOM 694 O O . ASN A 1 86 ? 8.197 -17.150 -16.650 1.00 92.81 86 ASN A O 1
ATOM 698 N N . THR A 1 87 ? 6.896 -17.228 -14.825 1.00 92.81 87 THR A N 1
ATOM 699 C CA . THR A 1 87 ? 5.800 -16.397 -15.350 1.00 92.81 87 THR A CA 1
ATOM 700 C C . THR A 1 87 ? 5.700 -15.020 -14.690 1.00 92.81 87 THR A C 1
ATOM 702 O O . THR A 1 87 ? 4.929 -14.163 -15.128 1.00 92.81 87 THR A O 1
ATOM 705 N N . GLY A 1 88 ? 6.496 -14.764 -13.651 1.00 94.75 88 GLY A N 1
ATOM 706 C CA . GLY A 1 88 ? 6.522 -13.505 -12.924 1.00 94.75 88 GLY A CA 1
ATOM 707 C C . GLY A 1 88 ? 5.314 -13.324 -12.001 1.00 94.75 88 GLY A C 1
ATOM 708 O O . GLY A 1 88 ? 4.897 -14.212 -11.266 1.00 94.75 88 GLY A O 1
ATOM 709 N N . CYS A 1 89 ? 4.742 -12.119 -11.980 1.00 95.50 89 CYS A N 1
ATOM 710 C CA . CYS A 1 89 ? 3.583 -11.829 -11.133 1.00 95.50 89 CYS A CA 1
ATOM 711 C C . CYS A 1 89 ? 2.301 -12.432 -11.733 1.00 95.50 89 CYS A C 1
ATOM 713 O O . CYS A 1 89 ? 1.724 -11.858 -12.654 1.00 95.50 89 CYS A O 1
ATOM 715 N N . THR A 1 90 ? 1.805 -13.525 -11.154 1.00 95.94 90 THR A N 1
ATOM 716 C CA . THR A 1 90 ? 0.626 -14.279 -11.636 1.00 95.94 90 THR A CA 1
ATOM 717 C C . THR A 1 90 ? -0.717 -13.558 -11.446 1.00 95.94 90 THR A C 1
ATOM 719 O O . THR A 1 90 ? -1.755 -14.002 -11.939 1.00 95.94 90 THR A O 1
ATOM 722 N N . VAL A 1 91 ? -0.716 -12.432 -10.729 1.00 96.00 91 VAL A N 1
ATOM 723 C CA . VAL A 1 91 ? -1.875 -11.546 -10.524 1.00 96.00 91 VAL A CA 1
ATOM 724 C C . VAL A 1 91 ? -1.687 -10.206 -11.236 1.00 96.00 91 VAL A C 1
ATOM 726 O O . VAL A 1 91 ? -2.200 -9.187 -10.780 1.00 96.00 91 VAL A O 1
ATOM 729 N N . HIS A 1 92 ? -0.926 -10.182 -12.340 1.00 92.94 92 HIS A N 1
ATOM 730 C CA . HIS A 1 92 ? -0.462 -8.944 -12.973 1.00 92.94 92 HIS A CA 1
ATOM 731 C C . HIS A 1 92 ? -1.581 -7.933 -13.267 1.00 92.94 92 HIS A C 1
ATOM 733 O O . HIS A 1 92 ? -1.429 -6.743 -12.984 1.00 92.94 92 HIS A O 1
ATOM 739 N N . GLU A 1 93 ? -2.704 -8.430 -13.783 1.00 92.00 93 GLU A N 1
ATOM 740 C CA . GLU A 1 93 ? -3.859 -7.630 -14.205 1.00 92.00 93 GLU A CA 1
ATOM 741 C C . GLU A 1 93 ? -4.702 -7.113 -13.033 1.00 92.00 93 GLU A C 1
ATOM 743 O O . GLU A 1 93 ? -5.366 -6.084 -13.131 1.00 92.00 93 GLU A O 1
ATOM 748 N N . ILE A 1 94 ? -4.644 -7.795 -11.889 1.00 94.62 94 ILE A N 1
ATOM 749 C CA . ILE A 1 94 ? -5.423 -7.471 -10.686 1.00 94.62 94 ILE A CA 1
ATOM 750 C C . ILE A 1 94 ? -4.525 -7.076 -9.512 1.00 94.62 94 ILE A C 1
ATOM 752 O O . ILE A 1 94 ? -4.929 -7.167 -8.353 1.00 94.62 94 ILE A O 1
ATOM 756 N N . LYS A 1 95 ? -3.301 -6.621 -9.802 1.00 94.69 95 LYS A N 1
ATOM 757 C CA . LYS A 1 95 ? -2.341 -6.183 -8.787 1.00 94.69 95 LYS A CA 1
ATOM 758 C C . LYS A 1 95 ? -2.965 -5.169 -7.823 1.00 94.69 95 LYS A C 1
ATOM 760 O O . LYS A 1 95 ? -3.802 -4.363 -8.246 1.00 94.69 95 LYS A O 1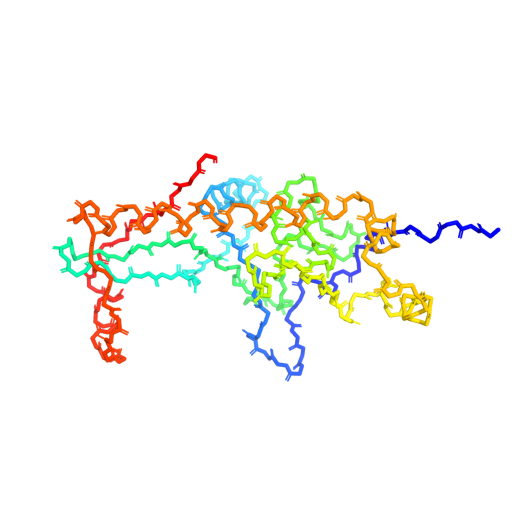
ATOM 765 N N . PRO A 1 96 ? -2.495 -5.131 -6.570 1.00 96.19 96 PRO A N 1
ATOM 766 C CA . PRO A 1 96 ? -2.810 -4.046 -5.653 1.00 96.19 96 PRO A CA 1
ATOM 767 C C . PRO A 1 96 ? -2.399 -2.674 -6.188 1.00 96.19 96 PRO A C 1
ATOM 769 O O . PRO A 1 96 ? -1.442 -2.579 -6.959 1.00 96.19 96 PRO A O 1
ATOM 772 N N . TYR A 1 97 ? -3.036 -1.603 -5.720 1.00 96.44 97 TYR A N 1
ATOM 773 C CA . TYR A 1 97 ? -2.722 -0.220 -6.080 1.00 96.44 97 TYR A CA 1
ATOM 774 C C . TYR A 1 97 ? -1.243 0.115 -5.883 1.00 96.44 97 TYR A C 1
ATOM 776 O O . TYR A 1 97 ? -0.629 0.704 -6.773 1.00 96.44 97 TYR A O 1
ATOM 784 N N . ALA A 1 98 ? -0.650 -0.311 -4.765 1.00 95.75 98 ALA A N 1
ATOM 785 C CA . ALA A 1 98 ? 0.770 -0.094 -4.501 1.00 95.75 98 ALA A CA 1
ATOM 786 C C . ALA A 1 98 ? 1.661 -0.779 -5.558 1.00 95.75 98 ALA A C 1
ATOM 788 O O . ALA A 1 98 ? 2.597 -0.179 -6.083 1.00 95.75 98 ALA A O 1
ATOM 789 N N . CYS A 1 99 ? 1.325 -2.014 -5.941 1.00 96.69 99 CYS A N 1
ATOM 790 C CA . CYS A 1 99 ? 2.040 -2.775 -6.969 1.00 96.69 99 CYS A CA 1
ATOM 791 C C . CYS A 1 99 ? 1.801 -2.244 -8.392 1.00 96.69 99 CYS A C 1
ATOM 793 O O . CYS A 1 99 ? 2.665 -2.391 -9.253 1.00 96.69 99 CYS A O 1
ATOM 795 N N . GLN A 1 100 ? 0.630 -1.662 -8.654 1.00 96.06 100 GLN A N 1
ATOM 796 C CA . GLN A 1 100 ? 0.284 -1.008 -9.918 1.00 96.06 100 GLN A CA 1
ATOM 797 C C . GLN A 1 100 ? 1.040 0.311 -10.120 1.00 96.06 100 GLN A C 1
ATOM 799 O O . GLN A 1 100 ? 1.355 0.659 -11.256 1.00 96.06 100 GLN A O 1
ATOM 804 N N . ALA A 1 101 ? 1.291 1.040 -9.031 1.00 95.81 101 ALA A N 1
ATOM 805 C CA . ALA A 1 101 ? 2.027 2.300 -9.028 1.00 95.81 101 ALA A CA 1
ATOM 806 C C . ALA A 1 101 ? 3.545 2.107 -9.175 1.00 95.81 101 ALA A C 1
ATOM 808 O O . ALA A 1 101 ? 4.232 3.006 -9.653 1.00 95.81 101 ALA A O 1
ATOM 809 N N . TYR A 1 102 ? 4.068 0.941 -8.781 1.00 95.62 102 TYR A N 1
ATOM 810 C CA . TYR A 1 102 ? 5.495 0.633 -8.826 1.00 95.62 102 TYR A CA 1
ATOM 811 C C . TYR A 1 102 ? 6.097 0.855 -10.231 1.00 95.62 102 TYR A C 1
ATOM 813 O O . TYR A 1 102 ? 5.533 0.360 -11.209 1.00 95.62 102 TYR A O 1
ATOM 821 N N . PRO A 1 103 ? 7.256 1.534 -10.358 1.00 95.75 103 PRO A N 1
ATOM 822 C CA . PRO A 1 103 ? 8.189 1.929 -9.297 1.00 95.75 103 PRO A CA 1
ATOM 823 C C . PRO A 1 103 ? 7.963 3.347 -8.757 1.00 95.75 103 PRO A C 1
ATOM 825 O O . PRO A 1 103 ? 8.829 3.869 -8.062 1.00 95.75 103 PRO A O 1
ATOM 828 N N . LEU A 1 104 ? 6.846 3.991 -9.095 1.00 95.69 104 LEU A N 1
ATOM 829 C CA . LEU A 1 104 ? 6.562 5.356 -8.677 1.00 95.69 104 LEU A CA 1
ATOM 830 C C . LEU A 1 104 ? 5.888 5.414 -7.307 1.00 95.69 104 LEU A C 1
ATOM 832 O O . LEU A 1 104 ? 5.031 4.597 -6.967 1.00 95.69 104 LEU A O 1
ATOM 836 N N . SER A 1 105 ? 6.201 6.470 -6.565 1.00 93.31 105 SER A N 1
ATOM 837 C CA . SER A 1 105 ? 5.418 6.923 -5.423 1.00 93.31 105 SER A CA 1
ATOM 838 C C . SER A 1 105 ? 5.200 8.428 -5.513 1.00 93.31 105 SER A C 1
ATOM 840 O O . SER A 1 105 ? 6.053 9.171 -5.999 1.00 93.31 105 SER A O 1
ATOM 842 N N . LEU A 1 106 ? 4.023 8.878 -5.079 1.00 94.38 106 LEU A N 1
ATOM 843 C CA . LEU A 1 106 ? 3.658 10.289 -5.064 1.00 94.38 106 LEU A CA 1
ATOM 844 C C . LEU A 1 106 ? 3.530 10.773 -3.631 1.00 94.38 106 LEU A C 1
ATOM 846 O O . LEU A 1 106 ? 2.803 10.189 -2.821 1.00 94.38 106 LEU A O 1
ATOM 850 N N . LYS A 1 107 ? 4.176 11.897 -3.341 1.00 90.75 107 LYS A N 1
ATOM 851 C CA . LYS A 1 107 ? 4.107 12.558 -2.042 1.00 90.75 107 LYS A CA 1
ATOM 852 C C . LYS A 1 107 ? 3.683 14.004 -2.228 1.00 90.75 107 LYS A C 1
ATOM 854 O O . LYS A 1 107 ? 4.071 14.668 -3.178 1.00 90.75 107 LYS A O 1
ATOM 859 N N . ARG A 1 108 ? 2.872 14.507 -1.302 1.00 89.12 108 ARG A N 1
ATOM 860 C CA . ARG A 1 108 ? 2.573 15.937 -1.224 1.00 89.12 108 ARG A CA 1
ATOM 861 C C . ARG A 1 108 ? 3.650 16.613 -0.386 1.00 89.12 108 ARG A C 1
ATOM 863 O O . ARG A 1 108 ? 3.825 16.211 0.764 1.00 89.12 108 ARG A O 1
ATOM 870 N N . ILE A 1 109 ? 4.336 17.597 -0.960 1.00 88.56 109 ILE A N 1
ATOM 871 C CA . ILE A 1 109 ? 5.310 18.422 -0.231 1.00 88.56 109 ILE A CA 1
ATOM 872 C C . ILE A 1 109 ? 4.564 19.547 0.490 1.00 88.56 109 ILE A C 1
ATOM 874 O O . ILE A 1 109 ? 4.768 19.755 1.681 1.00 88.56 109 ILE A O 1
ATOM 878 N N . ASP A 1 110 ? 3.629 20.202 -0.203 1.00 88.75 110 ASP A N 1
ATOM 879 C CA . ASP A 1 110 ? 2.832 21.305 0.336 1.00 88.75 110 ASP A CA 1
ATOM 880 C C . ASP A 1 110 ? 1.433 21.391 -0.320 1.00 88.75 110 ASP A C 1
ATOM 882 O O . ASP A 1 110 ? 0.950 20.460 -0.979 1.00 88.75 110 ASP A O 1
ATOM 886 N N . SER A 1 111 ? 0.718 22.494 -0.097 1.00 84.44 111 SER A N 1
ATOM 887 C CA . SER A 1 111 ? -0.633 22.714 -0.628 1.00 84.44 111 SER A CA 1
ATOM 888 C C . SER A 1 111 ? -0.719 22.665 -2.160 1.00 84.44 111 SER A C 1
ATOM 890 O O . SER A 1 111 ? -1.767 22.287 -2.690 1.00 84.44 111 SER A O 1
ATOM 892 N N . PHE A 1 112 ? 0.372 22.948 -2.869 1.00 84.38 112 PHE A N 1
ATOM 893 C CA . PHE A 1 112 ? 0.410 23.104 -4.323 1.00 84.38 112 PHE A CA 1
ATOM 894 C C . PHE A 1 112 ? 1.328 22.090 -5.015 1.00 84.38 112 PHE A C 1
ATOM 896 O O . PHE A 1 112 ? 1.048 21.695 -6.144 1.00 84.38 112 PHE A O 1
ATOM 903 N N . ASN A 1 113 ? 2.367 21.607 -4.331 1.00 86.12 113 ASN A N 1
ATOM 904 C CA . ASN A 1 113 ? 3.416 20.796 -4.937 1.00 86.12 113 ASN A CA 1
ATOM 905 C C . ASN A 1 113 ? 3.305 19.301 -4.604 1.00 86.12 113 ASN A C 1
ATOM 907 O O . ASN A 1 113 ? 3.100 18.880 -3.455 1.00 86.12 113 ASN A O 1
ATOM 911 N N . LEU A 1 114 ? 3.496 18.489 -5.645 1.00 89.50 114 LEU A N 1
ATOM 912 C CA . LEU A 1 114 ? 3.652 17.041 -5.572 1.00 89.50 114 LEU A CA 1
ATOM 913 C C . LEU A 1 114 ? 5.084 16.663 -5.951 1.00 89.50 114 LEU A C 1
ATOM 915 O O . LEU A 1 114 ? 5.658 17.213 -6.885 1.00 89.50 114 LEU A O 1
ATOM 919 N N . GLU A 1 115 ? 5.622 15.676 -5.255 1.00 91.56 115 GLU A N 1
ATOM 920 C CA . GLU A 1 115 ? 6.886 15.021 -5.560 1.00 91.56 115 GLU A CA 1
ATOM 921 C C . GLU A 1 115 ? 6.611 13.648 -6.163 1.00 91.56 115 GLU A C 1
ATOM 923 O O . GLU A 1 115 ? 5.739 12.918 -5.676 1.00 91.56 115 GLU A O 1
ATOM 928 N N . ILE A 1 116 ? 7.373 13.292 -7.198 1.00 92.56 116 ILE A N 1
ATOM 929 C CA . ILE A 1 116 ? 7.442 11.924 -7.708 1.00 92.56 116 ILE A CA 1
ATOM 930 C C . ILE A 1 116 ? 8.762 11.331 -7.241 1.00 92.56 116 ILE A C 1
ATOM 932 O O . ILE A 1 116 ? 9.825 11.854 -7.567 1.00 92.56 116 ILE A O 1
ATOM 936 N N . THR A 1 117 ? 8.696 10.218 -6.523 1.00 92.50 117 THR A N 1
ATOM 937 C CA . THR A 1 117 ? 9.869 9.404 -6.214 1.00 92.50 117 THR A CA 1
ATOM 938 C C . THR A 1 117 ? 9.824 8.110 -7.014 1.00 92.50 117 THR A C 1
ATOM 940 O O . THR A 1 117 ? 8.753 7.616 -7.376 1.00 92.50 117 THR A O 1
ATOM 943 N N . ILE A 1 118 ? 11.004 7.587 -7.339 1.00 93.94 118 ILE A N 1
ATOM 944 C CA . ILE A 1 118 ? 11.181 6.386 -8.156 1.00 93.94 118 ILE A CA 1
ATOM 945 C C . ILE A 1 118 ? 12.017 5.402 -7.346 1.00 93.94 118 ILE A C 1
ATOM 947 O O . ILE A 1 118 ? 13.091 5.768 -6.869 1.00 93.94 118 ILE A O 1
ATOM 951 N N . ASP A 1 119 ? 11.539 4.167 -7.198 1.00 92.44 119 ASP A N 1
ATOM 952 C CA . ASP A 1 119 ? 12.283 3.115 -6.508 1.00 92.44 119 ASP A CA 1
ATOM 953 C C . ASP A 1 119 ? 13.597 2.811 -7.264 1.00 92.44 119 ASP A C 1
ATOM 955 O O . ASP A 1 119 ? 13.553 2.352 -8.415 1.00 92.44 119 ASP A O 1
ATOM 959 N N . PRO A 1 120 ? 14.770 3.052 -6.642 1.00 91.31 120 PRO A N 1
ATOM 960 C CA . PRO A 1 120 ? 16.064 2.877 -7.290 1.00 91.31 120 PRO A CA 1
ATOM 961 C C . PRO A 1 120 ? 16.447 1.408 -7.494 1.00 91.31 120 PRO A C 1
ATOM 963 O O . PRO A 1 120 ? 17.383 1.143 -8.243 1.00 91.31 120 PRO A O 1
ATOM 966 N N . LEU A 1 121 ? 15.753 0.463 -6.852 1.00 91.88 121 LEU A N 1
ATOM 967 C CA . LEU A 1 121 ? 16.009 -0.972 -6.981 1.00 91.88 121 LEU A CA 1
ATOM 968 C C . LEU A 1 121 ? 15.310 -1.579 -8.201 1.00 91.88 121 LEU A C 1
ATOM 970 O O . LEU A 1 121 ? 15.623 -2.696 -8.610 1.00 91.88 121 LEU A O 1
ATOM 974 N N . CYS A 1 122 ? 14.366 -0.866 -8.819 1.00 94.81 122 CYS A N 1
ATOM 975 C CA . CYS A 1 122 ? 13.705 -1.365 -10.017 1.00 94.81 122 CYS A CA 1
ATOM 976 C C . CYS A 1 122 ? 14.734 -1.612 -11.131 1.00 94.81 122 CYS A C 1
ATOM 978 O O . CYS A 1 122 ? 15.420 -0.686 -11.555 1.00 94.81 122 CYS A O 1
ATOM 980 N N . HIS A 1 123 ? 14.801 -2.835 -11.669 1.00 95.25 123 HIS A N 1
ATOM 981 C CA . HIS A 1 123 ? 15.777 -3.185 -12.711 1.00 95.25 123 HIS A CA 1
ATOM 982 C C . HIS A 1 123 ? 15.735 -2.251 -13.929 1.00 95.25 123 HIS A C 1
ATOM 984 O O . HIS A 1 123 ? 16.787 -1.843 -14.412 1.00 95.25 123 HIS A O 1
ATOM 990 N N . PHE A 1 124 ? 14.545 -1.835 -14.376 1.00 95.94 124 PHE A N 1
ATOM 991 C CA . PHE A 1 124 ? 14.419 -0.844 -15.450 1.00 95.94 124 PHE A CA 1
ATOM 992 C C . PHE A 1 124 ? 15.079 0.492 -15.066 1.00 95.94 124 PHE A C 1
ATOM 994 O O . PHE A 1 124 ? 15.791 1.104 -15.858 1.00 95.94 124 PHE A O 1
ATOM 1001 N N . VAL A 1 125 ? 14.859 0.945 -13.829 1.00 94.38 125 VAL A N 1
ATOM 1002 C CA . VAL A 1 125 ? 15.420 2.200 -13.311 1.00 94.38 125 VAL A CA 1
ATOM 1003 C C . VAL A 1 125 ? 16.939 2.106 -13.201 1.00 94.38 125 VAL A C 1
ATOM 1005 O O . VAL A 1 125 ? 17.626 3.051 -13.577 1.00 94.38 125 VAL A O 1
ATOM 1008 N N . ILE A 1 126 ? 17.468 0.961 -12.764 1.00 94.56 126 ILE A N 1
ATOM 1009 C CA . ILE A 1 126 ? 18.909 0.689 -12.719 1.00 94.56 126 ILE A CA 1
ATOM 1010 C C . ILE A 1 126 ? 19.510 0.759 -14.128 1.00 94.56 126 ILE A C 1
ATOM 1012 O O . ILE A 1 126 ? 20.475 1.492 -14.344 1.00 94.56 126 ILE A O 1
ATOM 1016 N N . GLN A 1 127 ? 18.910 0.063 -15.099 1.00 94.75 127 GLN A N 1
ATOM 1017 C CA . GLN A 1 127 ? 19.386 0.019 -16.489 1.00 94.75 127 GLN A CA 1
ATOM 1018 C C . GLN A 1 127 ? 19.368 1.391 -17.177 1.00 94.75 127 GLN A C 1
ATOM 1020 O O . GLN A 1 127 ? 20.200 1.665 -18.040 1.00 94.75 127 GLN A O 1
ATOM 1025 N N . HIS A 1 128 ? 18.449 2.274 -16.782 1.00 93.50 128 HIS A N 1
ATOM 1026 C CA . HIS A 1 128 ? 18.259 3.584 -17.405 1.00 93.50 128 HIS A CA 1
ATOM 1027 C C . HIS A 1 128 ? 18.573 4.765 -16.475 1.00 93.50 128 HIS A C 1
ATOM 1029 O O . HIS A 1 128 ? 18.151 5.892 -16.745 1.00 93.50 128 HIS A O 1
ATOM 1035 N N . ARG A 1 129 ? 19.343 4.543 -15.402 1.00 90.12 129 ARG A N 1
ATOM 1036 C CA . ARG A 1 129 ? 19.584 5.531 -14.336 1.00 90.12 129 ARG A CA 1
ATOM 1037 C C . ARG A 1 129 ? 20.094 6.873 -14.857 1.00 90.12 129 ARG A C 1
ATOM 1039 O O . ARG A 1 129 ? 19.579 7.918 -14.473 1.00 90.12 129 ARG A O 1
ATOM 1046 N N . GLU A 1 130 ? 21.076 6.853 -15.754 1.00 88.62 130 GLU A N 1
ATOM 1047 C CA . GLU A 1 130 ? 21.668 8.078 -16.304 1.00 88.62 130 GLU A CA 1
ATOM 1048 C C . GLU A 1 130 ? 20.705 8.829 -17.233 1.00 88.62 130 GLU A C 1
ATOM 1050 O O . GLU A 1 130 ? 20.683 10.059 -17.244 1.00 88.62 130 GLU A O 1
ATOM 1055 N N . ALA A 1 131 ? 19.852 8.111 -17.968 1.00 87.38 131 ALA A N 1
ATOM 1056 C CA . ALA A 1 131 ? 18.808 8.728 -18.784 1.00 87.38 131 ALA A CA 1
ATOM 1057 C C . ALA A 1 131 ? 17.707 9.358 -17.914 1.00 87.38 131 ALA A C 1
ATOM 1059 O O . ALA A 1 131 ? 17.233 10.448 -18.228 1.00 87.38 131 ALA A O 1
ATOM 1060 N N . LEU A 1 132 ? 17.339 8.701 -16.809 1.00 88.62 132 LEU A N 1
ATOM 1061 C CA . LEU A 1 132 ? 16.357 9.200 -15.844 1.00 88.62 132 LEU A CA 1
ATOM 1062 C C . LEU A 1 132 ? 16.868 10.437 -15.097 1.00 88.62 132 LEU A C 1
ATOM 1064 O O . LEU A 1 132 ? 16.147 11.425 -15.009 1.00 88.62 132 LEU A O 1
ATOM 1068 N N . LYS A 1 133 ? 18.128 10.438 -14.639 1.00 85.19 133 LYS A N 1
ATOM 1069 C CA . LYS A 1 133 ? 18.753 11.611 -13.996 1.00 85.19 133 LYS A CA 1
ATOM 1070 C C . LYS A 1 133 ? 18.766 12.843 -14.903 1.00 85.19 133 LYS A C 1
ATOM 1072 O O . LYS A 1 133 ? 18.528 13.948 -14.433 1.00 85.19 133 LYS A O 1
ATOM 1077 N N . LYS A 1 134 ? 19.031 12.659 -16.201 1.00 82.50 134 LYS A N 1
ATOM 1078 C CA . LYS A 1 134 ? 19.012 13.749 -17.193 1.00 82.50 134 LYS A CA 1
ATOM 1079 C C . LYS A 1 134 ? 17.602 14.291 -17.463 1.00 82.50 134 LYS A C 1
ATOM 1081 O O . LYS A 1 134 ? 17.476 15.400 -17.966 1.00 82.50 134 LYS A O 1
ATOM 1086 N N . LYS A 1 135 ? 16.557 13.523 -17.144 1.00 76.31 135 LYS A N 1
ATOM 1087 C CA . LYS A 1 135 ? 15.138 13.837 -17.372 1.00 76.31 135 LYS A CA 1
ATOM 1088 C C . LYS A 1 135 ? 14.400 14.060 -16.046 1.00 76.31 135 LYS A C 1
ATOM 1090 O O . LYS A 1 135 ? 13.367 13.448 -15.792 1.00 76.31 135 LYS A O 1
ATOM 1095 N N . ALA A 1 136 ? 14.967 14.916 -15.196 1.00 70.56 136 ALA A N 1
ATOM 1096 C CA . ALA A 1 136 ? 14.508 15.130 -13.823 1.00 70.56 136 ALA A CA 1
ATOM 1097 C C . ALA A 1 136 ? 13.203 15.942 -13.693 1.00 70.56 136 ALA A C 1
ATOM 1099 O O . ALA A 1 136 ? 12.686 16.074 -12.585 1.00 70.56 136 ALA A O 1
ATOM 1100 N N . ASP A 1 137 ? 12.664 16.500 -14.781 1.00 85.75 137 ASP A N 1
ATOM 1101 C CA . ASP A 1 137 ? 11.413 17.254 -14.720 1.00 85.75 137 ASP A CA 1
ATOM 1102 C C . ASP A 1 137 ? 10.177 16.337 -14.679 1.00 85.75 137 ASP A C 1
ATOM 1104 O O . ASP A 1 137 ? 10.152 15.227 -15.220 1.00 85.75 137 ASP A O 1
ATOM 1108 N N . MET A 1 138 ? 9.118 16.829 -14.036 1.00 85.31 138 MET A N 1
ATOM 1109 C CA . MET A 1 138 ? 7.900 16.058 -13.791 1.00 85.31 138 MET A CA 1
ATOM 1110 C C . MET A 1 138 ? 7.207 15.598 -15.085 1.00 85.31 138 MET A C 1
ATOM 1112 O O . MET A 1 138 ? 6.666 14.492 -15.121 1.00 85.31 138 MET A O 1
ATOM 1116 N N . GLU A 1 139 ? 7.217 16.406 -16.147 1.00 90.44 139 GLU A N 1
ATOM 1117 C CA . GLU A 1 139 ? 6.543 16.066 -17.405 1.00 90.44 139 GLU A CA 1
ATOM 1118 C C . GLU A 1 139 ? 7.290 14.969 -18.163 1.00 90.44 139 GLU A C 1
ATOM 1120 O O . GLU A 1 139 ? 6.670 14.045 -18.698 1.00 90.44 139 GLU A O 1
ATOM 1125 N N . SER A 1 140 ? 8.622 15.000 -18.150 1.00 91.31 140 SER A N 1
ATOM 1126 C CA . SER A 1 140 ? 9.440 13.914 -18.684 1.00 91.31 140 SER A CA 1
ATOM 1127 C C . SER A 1 140 ? 9.203 12.602 -17.937 1.00 91.31 140 SER A C 1
ATOM 1129 O O . SER A 1 140 ? 9.018 11.566 -18.579 1.00 91.31 140 SER A O 1
ATOM 1131 N N . ILE A 1 141 ? 9.131 12.628 -16.601 1.00 91.81 141 ILE A N 1
ATOM 1132 C CA . ILE A 1 141 ? 8.824 11.428 -15.809 1.00 91.81 141 ILE A CA 1
ATOM 1133 C C . ILE A 1 141 ? 7.426 10.889 -16.140 1.00 91.81 141 ILE A C 1
ATOM 1135 O O . ILE A 1 141 ? 7.285 9.692 -16.388 1.00 91.81 141 ILE A O 1
ATOM 1139 N N . LYS A 1 142 ? 6.402 11.746 -16.244 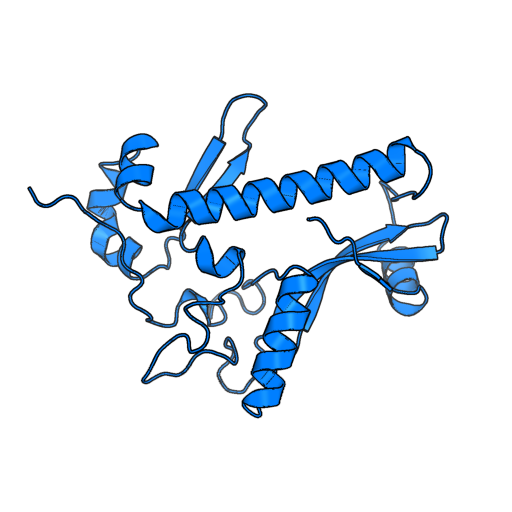1.00 93.44 142 LYS A N 1
ATOM 1140 C CA . LYS A 1 142 ? 5.048 11.326 -16.657 1.00 93.44 142 LYS A CA 1
ATOM 1141 C C . LYS A 1 142 ? 5.031 10.662 -18.035 1.00 93.44 142 LYS A C 1
ATOM 1143 O O . LYS A 1 142 ? 4.286 9.707 -18.236 1.00 93.44 142 LYS A O 1
ATOM 1148 N N . LYS A 1 143 ? 5.849 11.139 -18.978 1.00 93.75 143 LYS A N 1
ATOM 1149 C CA . LYS A 1 143 ? 5.972 10.539 -20.318 1.00 93.75 143 LYS A CA 1
ATOM 1150 C C . LYS A 1 143 ? 6.652 9.172 -20.281 1.00 93.75 143 LYS A C 1
ATOM 1152 O O . LYS A 1 143 ? 6.183 8.256 -20.949 1.00 93.75 143 LYS A O 1
ATOM 1157 N N . ILE A 1 144 ? 7.717 9.023 -19.490 1.00 94.69 144 ILE A N 1
ATOM 1158 C CA . ILE A 1 144 ? 8.434 7.746 -19.346 1.00 94.69 144 ILE A CA 1
ATOM 1159 C C . ILE A 1 144 ? 7.537 6.707 -18.669 1.00 94.69 144 ILE A C 1
ATOM 1161 O O . ILE A 1 144 ? 7.423 5.581 -19.140 1.00 94.69 144 ILE A O 1
ATOM 1165 N N . PHE A 1 145 ? 6.854 7.092 -17.595 1.00 95.31 145 PHE A N 1
ATOM 1166 C CA . PHE A 1 145 ? 5.981 6.226 -16.801 1.00 95.31 145 PHE A CA 1
ATOM 1167 C C . PHE A 1 145 ? 4.508 6.454 -17.147 1.00 95.31 145 PHE A C 1
ATOM 1169 O O . PHE A 1 145 ? 3.662 6.641 -16.270 1.00 95.31 145 PHE A O 1
ATOM 1176 N N . LYS A 1 146 ? 4.201 6.467 -18.448 1.00 95.38 146 LYS A N 1
ATOM 1177 C CA . LYS A 1 146 ? 2.883 6.842 -18.983 1.00 95.38 146 LYS A CA 1
ATOM 1178 C C . LYS A 1 146 ? 1.727 6.043 -18.377 1.00 95.38 146 LYS A C 1
ATOM 1180 O O . LYS A 1 146 ? 0.647 6.594 -18.176 1.00 95.38 146 LYS A O 1
ATOM 1185 N N . ASN A 1 147 ? 1.944 4.760 -18.088 1.00 94.81 147 ASN A N 1
ATOM 1186 C CA . ASN A 1 147 ? 0.907 3.870 -17.566 1.00 94.81 147 ASN A CA 1
ATOM 1187 C C . ASN A 1 147 ? 0.910 3.804 -16.032 1.00 94.81 147 ASN A C 1
ATOM 1189 O O . ASN A 1 147 ? -0.138 3.605 -15.418 1.00 94.81 147 ASN A O 1
ATOM 1193 N N . GLU A 1 148 ? 2.074 3.972 -15.411 1.00 95.62 148 GLU A N 1
ATOM 1194 C CA . GLU A 1 148 ? 2.291 3.844 -13.970 1.00 95.62 148 GLU A CA 1
ATOM 1195 C C . GLU A 1 148 ? 1.937 5.141 -13.245 1.00 95.62 148 GLU A C 1
ATOM 1197 O O . GLU A 1 148 ? 1.375 5.089 -12.155 1.00 95.62 148 GLU A O 1
ATOM 1202 N N . TYR A 1 149 ? 2.173 6.307 -13.855 1.00 96.06 149 TYR A N 1
ATOM 1203 C CA . TYR A 1 149 ? 1.854 7.594 -13.240 1.00 96.06 149 TYR A CA 1
ATOM 1204 C C . TYR A 1 149 ? 0.355 7.752 -12.921 1.00 96.06 149 TYR A C 1
ATOM 1206 O O . TYR A 1 149 ? 0.038 8.046 -11.766 1.00 96.06 149 TYR A O 1
ATOM 1214 N N . PRO A 1 150 ? -0.596 7.478 -13.842 1.00 96.69 150 PRO A N 1
ATOM 1215 C CA . PRO A 1 150 ? -2.022 7.508 -13.505 1.00 96.69 150 PRO A CA 1
ATOM 1216 C C . PRO A 1 150 ? -2.403 6.518 -12.392 1.00 96.69 150 PRO A C 1
ATOM 1218 O O . PRO A 1 150 ? -3.273 6.805 -11.568 1.00 96.69 150 PRO A O 1
ATOM 1221 N N . LYS A 1 151 ? -1.738 5.355 -12.328 1.00 96.75 151 LYS A N 1
ATOM 1222 C CA . LYS A 1 151 ? -1.951 4.348 -11.273 1.00 96.75 151 LYS A CA 1
ATOM 1223 C C . LYS A 1 151 ? -1.427 4.839 -9.920 1.00 96.75 151 LYS A C 1
ATOM 1225 O O . LYS A 1 151 ? -2.125 4.708 -8.915 1.00 96.75 151 LYS A O 1
ATOM 1230 N N . ALA A 1 152 ? -0.256 5.474 -9.902 1.00 96.62 152 ALA A N 1
ATOM 1231 C CA . ALA A 1 152 ? 0.314 6.116 -8.722 1.00 96.62 152 ALA A CA 1
ATOM 1232 C C . ALA A 1 152 ? -0.559 7.279 -8.230 1.00 96.62 152 ALA A C 1
ATOM 1234 O O . ALA A 1 152 ? -0.801 7.410 -7.029 1.00 96.62 152 ALA A O 1
ATOM 1235 N N . GLU A 1 153 ? -1.122 8.074 -9.144 1.00 96.12 153 GLU A N 1
ATOM 1236 C CA . GLU A 1 153 ? -2.079 9.126 -8.800 1.00 96.12 153 GLU A CA 1
ATOM 1237 C C . GLU A 1 153 ? -3.359 8.549 -8.193 1.00 96.12 153 GLU A C 1
ATOM 1239 O O . GLU A 1 153 ? -3.844 9.042 -7.171 1.00 96.12 153 GLU A O 1
ATOM 1244 N N . LYS A 1 154 ? -3.888 7.465 -8.767 1.00 96.00 154 LYS A N 1
ATOM 1245 C CA . LYS A 1 154 ? -5.056 6.766 -8.224 1.00 96.00 154 LYS A CA 1
ATOM 1246 C C . LYS A 1 154 ? -4.790 6.237 -6.811 1.00 96.00 154 LYS A C 1
ATOM 1248 O O . LYS A 1 154 ? -5.618 6.461 -5.926 1.00 96.00 154 LYS A O 1
ATOM 1253 N N . PHE A 1 155 ? -3.629 5.623 -6.580 1.00 96.06 155 PHE A N 1
ATOM 1254 C CA . PHE A 1 155 ? -3.203 5.167 -5.253 1.00 96.06 155 PHE A CA 1
ATOM 1255 C C . PHE A 1 155 ? -3.093 6.334 -4.255 1.00 96.06 155 PHE A C 1
ATOM 1257 O O . PHE A 1 155 ? -3.666 6.294 -3.165 1.00 96.06 155 PHE A O 1
ATOM 1264 N N . PHE A 1 156 ? -2.452 7.435 -4.653 1.00 95.50 156 PHE A N 1
ATOM 1265 C CA . PHE A 1 156 ? -2.347 8.641 -3.831 1.00 95.50 156 PHE A CA 1
ATOM 1266 C C . PHE A 1 156 ? -3.720 9.239 -3.481 1.00 95.50 156 PHE A C 1
ATOM 1268 O O . PHE A 1 156 ? -3.993 9.561 -2.320 1.00 95.50 156 PHE A O 1
ATOM 1275 N N . ARG A 1 157 ? -4.621 9.359 -4.463 1.00 94.94 157 ARG A N 1
ATOM 1276 C CA . ARG A 1 157 ? -5.984 9.875 -4.263 1.00 94.94 157 ARG A CA 1
ATOM 1277 C C . ARG A 1 157 ? -6.792 8.979 -3.325 1.00 94.94 157 ARG A C 1
ATOM 1279 O O . ARG A 1 157 ? -7.514 9.505 -2.479 1.00 94.94 157 ARG A O 1
ATOM 1286 N N . LYS A 1 158 ? -6.649 7.654 -3.424 1.00 95.62 158 LYS A N 1
ATOM 1287 C CA . LYS A 1 158 ? -7.28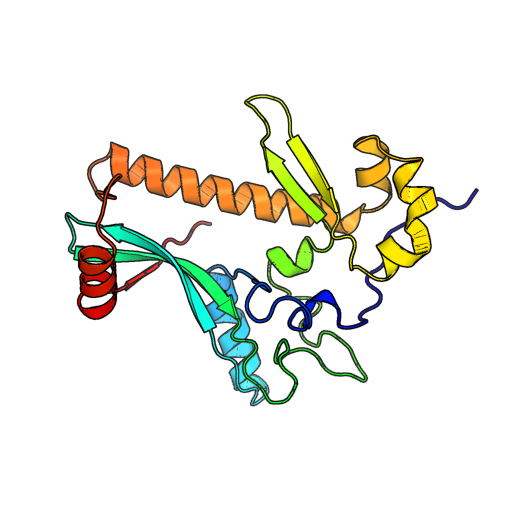5 6.693 -2.510 1.00 95.62 158 LYS A CA 1
ATOM 1288 C C . LYS A 1 158 ? -6.824 6.909 -1.064 1.00 95.62 158 LYS A C 1
ATOM 1290 O O . LYS A 1 158 ? -7.669 7.096 -0.188 1.00 95.62 158 LYS A O 1
ATOM 1295 N N . ASN A 1 159 ? -5.513 7.039 -0.836 1.00 94.56 159 ASN A N 1
ATOM 1296 C CA . ASN A 1 159 ? -4.960 7.402 0.476 1.00 94.56 159 ASN A CA 1
ATOM 1297 C C . ASN A 1 159 ? -5.549 8.718 1.010 1.00 94.56 159 ASN A C 1
ATOM 1299 O O . ASN A 1 159 ? -5.919 8.810 2.181 1.00 94.56 159 ASN A O 1
ATOM 1303 N N . LYS A 1 160 ? -5.703 9.737 0.154 1.00 93.88 160 LYS A N 1
ATOM 1304 C CA . LYS A 1 160 ? -6.318 11.012 0.554 1.00 93.88 160 LYS A CA 1
ATOM 1305 C C . LYS A 1 160 ? -7.798 10.894 0.899 1.00 93.88 160 LYS A C 1
ATOM 1307 O O . LYS A 1 160 ? -8.219 11.496 1.884 1.00 93.88 160 LYS A O 1
ATOM 1312 N N . ARG A 1 161 ? -8.578 10.103 0.162 1.00 96.00 161 ARG A N 1
ATOM 1313 C CA . ARG A 1 161 ? -9.994 9.854 0.490 1.00 96.00 161 ARG A CA 1
ATOM 1314 C C . ARG A 1 161 ? -10.150 9.205 1.860 1.00 96.00 161 ARG A C 1
ATOM 1316 O O . ARG A 1 161 ? -11.012 9.622 2.626 1.00 96.00 161 ARG A O 1
ATOM 1323 N N . ILE A 1 162 ? -9.301 8.234 2.180 1.00 96.19 162 ILE A N 1
ATOM 1324 C CA . ILE A 1 162 ? -9.289 7.576 3.490 1.00 96.19 162 ILE A CA 1
ATOM 1325 C C . ILE A 1 162 ? -8.946 8.584 4.593 1.00 96.19 162 ILE A C 1
ATOM 1327 O O . ILE A 1 162 ? -9.698 8.703 5.557 1.00 96.19 162 ILE A O 1
ATOM 1331 N N . GLN A 1 163 ? -7.875 9.369 4.422 1.00 94.56 163 GLN A N 1
ATOM 1332 C CA . GLN A 1 163 ? -7.494 10.414 5.385 1.00 94.56 163 GLN A CA 1
ATOM 1333 C C . GLN A 1 163 ? -8.636 11.411 5.629 1.00 94.56 163 GLN A C 1
ATOM 1335 O O . GLN A 1 163 ? -8.917 11.767 6.771 1.00 94.56 163 GLN A O 1
ATOM 1340 N N . LEU A 1 164 ? -9.323 11.845 4.567 1.00 95.88 164 LEU A N 1
ATOM 1341 C CA . LEU A 1 164 ? -10.471 12.748 4.674 1.00 95.88 164 LEU A CA 1
ATOM 1342 C C . LEU A 1 164 ? -11.669 12.087 5.364 1.00 95.88 164 LEU A C 1
ATOM 1344 O O . LEU A 1 164 ? -12.327 12.739 6.169 1.00 95.88 164 LEU A O 1
ATOM 1348 N N . LYS A 1 165 ? -11.936 10.802 5.094 1.00 96.81 165 LYS A N 1
ATOM 1349 C CA . LYS A 1 165 ? -13.000 10.044 5.766 1.00 96.81 165 LYS A CA 1
ATOM 1350 C C . LYS A 1 165 ? -12.754 9.969 7.274 1.00 96.81 165 LYS A C 1
ATOM 1352 O O . LYS A 1 165 ? -13.666 10.272 8.031 1.00 96.81 165 LYS A O 1
ATOM 1357 N N . ILE A 1 166 ? -11.534 9.635 7.698 1.00 96.69 166 ILE A N 1
ATOM 1358 C CA . ILE A 1 166 ? -11.159 9.582 9.122 1.00 96.69 166 ILE A CA 1
ATOM 1359 C C . ILE A 1 166 ? -11.341 10.956 9.774 1.00 96.69 166 ILE A C 1
ATOM 1361 O O . ILE A 1 166 ? -12.044 11.071 10.772 1.00 96.69 166 ILE A O 1
ATOM 1365 N N . ARG A 1 167 ? -10.805 12.019 9.160 1.00 96.12 167 ARG A N 1
ATOM 1366 C CA . ARG A 1 167 ? -10.951 13.390 9.680 1.00 96.12 167 ARG A CA 1
ATOM 1367 C C . ARG A 1 167 ? -12.407 13.828 9.793 1.00 96.12 167 ARG A C 1
ATOM 1369 O O . ARG A 1 167 ? -12.763 14.511 10.745 1.00 96.12 167 ARG A O 1
ATOM 1376 N N . LYS A 1 168 ? -13.248 13.443 8.829 1.00 97.38 168 LYS A N 1
ATOM 1377 C CA . LYS A 1 168 ? -14.688 13.709 8.875 1.00 97.38 168 LYS A CA 1
ATOM 1378 C C . LYS A 1 168 ? -15.345 12.984 10.052 1.00 97.38 168 LYS A C 1
ATOM 1380 O O . LYS A 1 168 ? -16.109 13.608 10.775 1.00 97.38 168 LYS A O 1
ATOM 1385 N N . LEU A 1 169 ? -15.021 11.708 10.271 1.00 97.19 169 LEU A N 1
ATOM 1386 C CA . LEU A 1 169 ? -15.527 10.941 11.413 1.00 97.19 169 LEU A CA 1
ATOM 1387 C C . LEU A 1 169 ? -15.086 11.549 12.758 1.00 97.19 169 LEU A C 1
ATOM 1389 O O . LEU A 1 169 ? -15.911 11.649 13.663 1.00 97.19 169 LEU A O 1
ATOM 1393 N N . GLU A 1 170 ? -13.832 12.001 12.879 1.00 96.94 170 GLU A N 1
ATOM 1394 C CA . GLU A 1 170 ? -13.342 12.712 14.073 1.00 96.94 170 GLU A CA 1
ATOM 1395 C C . GLU A 1 170 ? -14.078 14.051 14.278 1.00 96.94 170 GLU A C 1
ATOM 1397 O O . GLU A 1 170 ? -14.529 14.346 15.383 1.00 96.94 170 GLU A O 1
ATOM 1402 N N . ALA A 1 171 ? -14.253 14.851 13.218 1.00 97.38 171 ALA A N 1
ATOM 1403 C CA . ALA A 1 171 ? -14.950 16.142 13.285 1.00 97.38 171 ALA A CA 1
ATOM 1404 C C . ALA A 1 171 ? -16.437 15.994 13.658 1.00 97.38 171 ALA A C 1
ATOM 1406 O O . ALA A 1 171 ? -16.984 16.818 14.389 1.00 97.38 171 ALA A O 1
ATOM 1407 N N . GLU A 1 172 ? -17.076 14.918 13.197 1.00 97.75 172 GLU A N 1
ATOM 1408 C CA . GLU A 1 172 ? -18.443 14.530 13.564 1.00 97.75 172 GLU A CA 1
ATOM 1409 C C . GLU A 1 172 ? -18.525 13.841 14.940 1.00 97.75 172 GLU A C 1
ATOM 1411 O O . GLU A 1 172 ? -19.608 13.417 15.337 1.00 97.75 172 GLU A O 1
A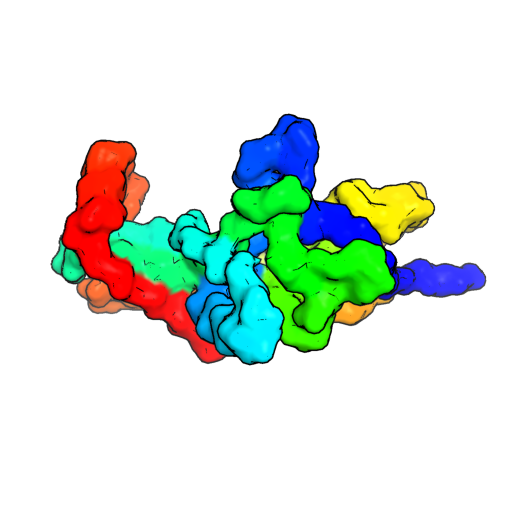TOM 1416 N N . LYS A 1 173 ? -17.402 13.719 15.668 1.00 97.12 173 LYS A N 1
ATOM 1417 C CA . LYS A 1 173 ? -17.283 13.049 16.977 1.00 97.12 173 LYS A CA 1
ATOM 1418 C C . LYS A 1 173 ? -17.748 11.587 16.976 1.00 97.12 173 LYS A C 1
ATOM 1420 O O . LYS A 1 173 ? -18.146 11.061 18.011 1.00 97.12 173 LYS A O 1
ATOM 1425 N N . LYS A 1 174 ? -17.699 10.925 15.818 1.00 97.19 174 LYS A N 1
ATOM 1426 C CA . LYS A 1 174 ? -18.067 9.508 15.666 1.00 97.19 174 LYS A CA 1
ATOM 1427 C C . LYS A 1 174 ? -16.955 8.563 16.095 1.00 97.19 174 LYS A C 1
ATOM 1429 O O . LYS A 1 174 ? -17.252 7.438 16.466 1.00 97.19 174 LYS A O 1
ATOM 1434 N N . ILE A 1 175 ? -15.707 9.019 16.020 1.00 97.38 175 ILE A N 1
ATOM 1435 C CA . ILE A 1 175 ? -14.509 8.300 16.463 1.00 97.38 175 ILE A CA 1
ATOM 1436 C C . ILE A 1 175 ? -13.608 9.268 17.232 1.00 97.38 175 ILE A C 1
ATOM 1438 O O . ILE A 1 175 ? -13.696 10.485 17.036 1.00 97.38 175 ILE A O 1
ATOM 1442 N N . SER A 1 176 ? -12.698 8.744 18.049 1.00 96.56 176 SER A N 1
ATOM 1443 C CA . SER A 1 176 ? -11.627 9.536 18.660 1.00 96.56 176 SER A CA 1
ATOM 1444 C C . SER A 1 176 ? -10.300 8.792 18.626 1.00 96.56 176 SER A C 1
ATOM 1446 O O . SER A 1 176 ? -10.125 7.772 19.298 1.00 96.56 176 SER A O 1
ATOM 1448 N N . ILE A 1 177 ? -9.363 9.333 17.842 1.00 96.00 177 ILE A N 1
ATOM 1449 C CA . ILE A 1 177 ? -8.008 8.803 17.698 1.00 96.00 177 ILE A CA 1
ATOM 1450 C C . ILE A 1 177 ? -7.073 9.596 18.624 1.00 96.00 177 ILE A C 1
ATOM 1452 O O . ILE A 1 177 ? -6.921 10.810 18.438 1.00 96.00 177 ILE A O 1
ATOM 1456 N N . PRO A 1 178 ? -6.420 8.946 19.601 1.00 94.31 178 PRO A N 1
ATOM 1457 C CA . PRO A 1 178 ? -5.521 9.621 20.521 1.00 94.31 178 PRO A CA 1
ATOM 1458 C C . PRO A 1 178 ? -4.298 10.150 19.765 1.00 94.31 178 PRO A C 1
ATOM 1460 O O . PRO A 1 178 ? -3.722 9.462 18.921 1.00 94.31 178 PRO A O 1
ATOM 1463 N N . ARG A 1 179 ? -3.903 11.395 20.057 1.00 93.38 179 ARG A N 1
ATOM 1464 C CA . ARG A 1 179 ? -2.664 11.986 19.517 1.00 93.38 179 ARG A CA 1
ATOM 1465 C C . ARG A 1 179 ? -1.425 11.485 20.257 1.00 93.38 179 ARG A C 1
ATOM 1467 O O . ARG A 1 179 ? -0.364 11.389 19.654 1.00 93.38 179 ARG A O 1
ATOM 1474 N N . GLU A 1 180 ? -1.599 11.123 21.523 1.00 91.88 180 GLU A N 1
ATOM 1475 C CA . GLU A 1 180 ? -0.585 10.543 22.395 1.00 91.88 180 GLU A CA 1
ATOM 1476 C C . GLU A 1 180 ? -1.164 9.264 23.007 1.00 91.88 180 GLU A C 1
ATOM 1478 O O . GLU A 1 180 ? -2.245 9.283 23.597 1.00 91.88 180 GLU A O 1
ATOM 1483 N N . ILE A 1 181 ? -0.477 8.140 22.816 1.00 92.38 181 ILE A N 1
ATOM 1484 C CA . ILE A 1 181 ? -0.829 6.838 23.389 1.00 92.38 181 ILE A CA 1
ATOM 1485 C C . ILE A 1 181 ? 0.467 6.107 23.728 1.00 92.38 181 ILE A C 1
ATOM 1487 O O . ILE A 1 181 ? 1.418 6.135 22.941 1.00 92.38 181 ILE A O 1
ATOM 1491 N N . THR A 1 182 ? 0.537 5.475 24.900 1.00 94.88 182 THR A N 1
ATOM 1492 C CA . THR A 1 182 ? 1.717 4.675 25.246 1.00 94.88 182 THR A CA 1
ATOM 1493 C C . THR A 1 182 ? 1.733 3.376 24.445 1.00 94.88 182 THR A C 1
ATOM 1495 O O . THR A 1 182 ? 0.693 2.876 24.011 1.00 94.88 182 THR A O 1
ATOM 1498 N N . LEU A 1 183 ? 2.919 2.791 24.265 1.00 94.00 183 LEU A N 1
ATOM 1499 C CA . LEU A 1 183 ? 3.048 1.507 23.575 1.00 94.00 183 LEU A CA 1
ATOM 1500 C C . LEU A 1 183 ? 2.243 0.398 24.275 1.00 94.00 183 LEU A C 1
ATOM 1502 O O . LEU A 1 183 ? 1.633 -0.431 23.609 1.00 94.00 183 LEU A O 1
ATOM 1506 N N . GLU A 1 184 ? 2.204 0.408 25.608 1.00 95.56 184 GLU A N 1
ATOM 1507 C CA . GLU A 1 184 ? 1.430 -0.546 26.408 1.00 95.56 184 GLU A CA 1
ATOM 1508 C C . GLU A 1 184 ? -0.076 -0.404 26.165 1.00 95.56 184 GLU A C 1
ATOM 1510 O O . GLU A 1 184 ? -0.735 -1.387 25.841 1.00 95.56 184 GLU A O 1
ATOM 1515 N N . GLN A 1 185 ? -0.607 0.822 26.222 1.00 94.19 185 GLN A N 1
ATOM 1516 C CA . GLN A 1 185 ? -2.020 1.098 25.938 1.00 94.19 185 GLN A CA 1
ATOM 1517 C C . GLN A 1 185 ? -2.400 0.715 24.507 1.00 94.19 185 GLN A C 1
ATOM 1519 O O . GLN A 1 185 ? -3.477 0.171 24.266 1.00 94.19 185 GLN A O 1
ATOM 1524 N N . PHE A 1 186 ? -1.519 1.000 23.549 1.00 94.56 186 PHE A N 1
ATOM 1525 C CA . PHE A 1 186 ? -1.737 0.636 22.158 1.00 94.56 186 PHE A CA 1
ATOM 1526 C C . PHE A 1 186 ? -1.764 -0.885 21.974 1.00 94.56 186 PHE A C 1
ATOM 1528 O O . PHE A 1 186 ? -2.671 -1.406 21.330 1.00 94.56 186 PHE A O 1
ATOM 1535 N N . ASN A 1 187 ? -0.821 -1.609 22.582 1.00 95.50 187 ASN A N 1
ATOM 1536 C CA . ASN A 1 187 ? -0.778 -3.070 22.524 1.00 95.50 187 ASN A CA 1
ATOM 1537 C C . ASN A 1 187 ? -1.984 -3.717 23.216 1.00 95.50 187 ASN A C 1
ATOM 1539 O O . ASN A 1 187 ? -2.519 -4.701 22.705 1.00 95.50 187 ASN A O 1
ATOM 1543 N N . ASP A 1 188 ? -2.440 -3.159 24.339 1.00 95.94 188 ASP A N 1
ATOM 1544 C CA . ASP A 1 188 ? -3.662 -3.603 25.011 1.00 95.94 188 ASP A CA 1
ATOM 1545 C C . ASP A 1 188 ? -4.890 -3.432 24.104 1.00 95.94 188 ASP A C 1
ATOM 1547 O O . ASP A 1 188 ? -5.652 -4.378 23.895 1.00 95.94 188 ASP A O 1
ATOM 1551 N N . ALA A 1 189 ? -5.020 -2.269 23.456 1.00 94.94 189 ALA A N 1
ATOM 1552 C CA . ALA A 1 189 ? -6.076 -2.026 22.478 1.00 94.94 189 ALA A CA 1
ATOM 1553 C C . ALA A 1 189 ? -6.008 -3.027 21.312 1.00 94.94 189 ALA A C 1
ATOM 1555 O O . ALA A 1 189 ? -7.018 -3.631 20.954 1.00 94.94 189 ALA A O 1
ATOM 1556 N N . LEU A 1 190 ? -4.819 -3.273 20.748 1.00 94.25 190 LEU A N 1
ATOM 1557 C CA . LEU A 1 190 ? -4.641 -4.273 19.690 1.00 94.25 190 LEU A CA 1
ATOM 1558 C C . LEU A 1 190 ? -5.022 -5.686 20.140 1.00 94.25 190 LEU A C 1
ATOM 1560 O O . LEU A 1 190 ? -5.476 -6.482 19.319 1.00 94.25 190 LEU A O 1
ATOM 1564 N N . LYS A 1 191 ? -4.851 -6.030 21.414 1.00 94.94 191 LYS A N 1
ATOM 1565 C CA . LYS A 1 191 ? -5.209 -7.355 21.925 1.00 94.94 191 LYS A CA 1
ATOM 1566 C C . LYS A 1 191 ? -6.710 -7.496 22.176 1.00 94.94 191 LYS A C 1
ATOM 1568 O O . LYS A 1 191 ? -7.272 -8.545 21.880 1.00 94.94 191 LYS A O 1
ATOM 1573 N N . ASN A 1 192 ? -7.341 -6.449 22.701 1.00 96.56 192 ASN A N 1
ATOM 1574 C CA . ASN A 1 192 ? -8.661 -6.560 23.318 1.00 96.56 192 ASN A CA 1
ATOM 1575 C C . ASN A 1 192 ? -9.800 -5.949 22.493 1.00 96.56 192 ASN A C 1
ATOM 1577 O O . ASN A 1 192 ? -10.959 -6.238 22.774 1.00 96.56 192 ASN A O 1
ATOM 1581 N N . TRP A 1 193 ? -9.515 -5.070 21.529 1.00 97.06 193 TRP A N 1
ATOM 1582 C CA . TRP A 1 193 ? -10.557 -4.323 20.815 1.00 97.06 193 TRP A CA 1
ATOM 1583 C C . TRP A 1 193 ? -10.915 -4.965 19.475 1.00 97.06 193 TRP A C 1
ATOM 1585 O O . TRP A 1 193 ? -10.064 -5.513 18.766 1.00 97.06 193 TRP A O 1
ATOM 1595 N N . GLU A 1 194 ? -12.187 -4.865 19.096 1.00 96.88 194 GLU A N 1
ATOM 1596 C CA . GLU A 1 194 ? -12.676 -5.375 17.814 1.00 96.88 194 GLU A CA 1
ATOM 1597 C C . GLU A 1 194 ? -12.111 -4.575 16.635 1.00 96.88 194 GLU A C 1
ATOM 1599 O O . GLU A 1 194 ? -11.810 -3.387 16.755 1.00 96.88 194 GLU A O 1
ATOM 1604 N N . ARG A 1 195 ? -11.968 -5.223 15.475 1.00 96.94 195 ARG A N 1
ATOM 1605 C CA . ARG A 1 195 ? -11.477 -4.574 14.251 1.00 96.94 195 ARG A CA 1
ATOM 1606 C C . ARG A 1 195 ? -12.640 -4.008 13.450 1.00 96.94 195 ARG A C 1
ATOM 1608 O O . ARG A 1 195 ? -13.645 -4.680 13.244 1.00 96.94 195 ARG A O 1
ATOM 1615 N N . GLU A 1 196 ? -12.460 -2.801 12.932 1.00 97.19 196 GLU A N 1
ATOM 1616 C CA . GLU A 1 196 ? -13.374 -2.174 11.982 1.00 97.19 196 GLU A CA 1
ATOM 1617 C C . GLU A 1 196 ? -12.589 -1.610 10.797 1.00 97.19 196 GLU A C 1
ATOM 1619 O O . GLU A 1 196 ? -11.705 -0.773 10.950 1.00 97.19 196 GLU A O 1
ATOM 1624 N N . GLU A 1 197 ? -12.905 -2.058 9.588 1.00 97.25 197 GLU A N 1
ATOM 1625 C CA . GLU A 1 197 ? -12.184 -1.643 8.387 1.00 97.25 197 GLU A CA 1
ATOM 1626 C C . GLU A 1 197 ? -12.696 -0.312 7.822 1.00 97.25 197 GLU A C 1
ATOM 1628 O O . GLU A 1 197 ? -13.884 -0.121 7.537 1.00 97.25 197 GLU A O 1
ATOM 1633 N N . ILE A 1 198 ? -11.776 0.607 7.527 1.00 95.75 198 ILE A N 1
ATOM 1634 C CA . ILE A 1 198 ? -12.106 1.879 6.883 1.00 95.75 198 ILE A CA 1
ATOM 1635 C C . ILE A 1 198 ? -12.049 1.734 5.363 1.00 95.75 198 ILE A C 1
ATOM 1637 O O . ILE A 1 198 ? -11.035 1.968 4.710 1.00 95.75 198 ILE A O 1
ATOM 1641 N N . ARG A 1 199 ? -13.208 1.436 4.774 1.00 93.75 199 ARG A N 1
ATOM 1642 C CA . ARG A 1 199 ? -13.367 1.319 3.316 1.00 93.75 199 ARG A CA 1
ATOM 1643 C C . ARG A 1 199 ? -13.775 2.642 2.660 1.00 93.75 199 ARG A C 1
ATOM 1645 O O . ARG A 1 199 ? -14.530 3.436 3.231 1.00 93.75 199 ARG A O 1
ATOM 1652 N N . THR A 1 200 ? -13.306 2.894 1.440 1.00 88.19 200 THR A N 1
ATOM 1653 C CA . THR A 1 200 ? -13.733 4.042 0.610 1.00 88.19 200 THR A CA 1
ATOM 1654 C C . THR A 1 200 ? -14.135 3.561 -0.778 1.00 88.19 200 THR A C 1
ATOM 1656 O O . THR A 1 200 ? -13.558 2.595 -1.264 1.00 88.19 200 THR A O 1
ATOM 1659 N N . LYS A 1 201 ? -15.106 4.222 -1.415 1.00 69.12 201 LYS A N 1
ATOM 1660 C CA . LYS A 1 201 ? -15.443 3.966 -2.823 1.00 69.12 201 LYS A CA 1
ATOM 1661 C C . LYS A 1 201 ? -14.398 4.581 -3.767 1.00 69.12 201 LYS A C 1
ATOM 1663 O O . LYS A 1 201 ? -13.837 5.666 -3.458 1.00 69.12 201 LYS A O 1
#

Foldseek 3Di:
DDQAADDQPLQQLLWAADPVDGPPRWDWAAPVLVVVVVVVCVVVVFPWDKDQDDWFQFPVQLEIAGGTITTQLPDPRSGHSQQDNVPHRVCVVSDGLSVLLPQWAWDDPDPPDIDIDGDCSRPSCVVCVVVCVVQVDPVSVCSRHVRNVVSNVVVVVQVVQLVVVVVVCVVVVVTDTDPDDDPVRVVVSVVPGHYDYRDDD

Sequence (201 aa):
MTDLLYKCMQCGVCCFEIPESPGAKRIPLYPEEVDRLVDVAKERDIKFQVIEDLVFPDTINKKILVITYKILLNNEKKGCPFFDENTGCTVHEIKPYACQAYPLSLKRIDSFNLEITIDPLCHFVIQHREALKKKADMESIKKIFKNEYPKAEKFFRKNKRIQLKIRKLEAEKKISIPREITLEQFNDALKNWEREEIRTK